Protein AF-A0A1N7PCS3-F1 (afdb_monomer)

Solvent-accessible surface area (backbone atoms only — not comparable to full-atom values): 16902 Å² total; per-residue (Å²): 142,88,87,89,89,76,75,79,78,68,71,76,76,75,81,71,86,81,69,74,81,63,70,80,73,82,76,86,68,83,74,65,96,79,68,63,68,75,54,63,41,56,50,36,38,38,31,40,60,52,86,75,51,81,88,64,29,46,70,37,53,32,42,34,41,38,42,28,39,43,46,81,63,45,70,82,63,32,38,34,40,33,67,39,33,42,30,48,67,81,33,42,34,38,33,32,43,29,18,47,37,68,64,52,46,56,68,53,96,88,77,55,74,66,41,51,72,76,30,31,14,40,40,38,36,34,41,85,51,51,61,68,88,46,50,43,55,30,97,82,32,40,74,30,52,65,51,92,88,44,77,87,71,57,51,25,34,30,27,38,29,78,36,91,67,65,55,43,33,36,38,37,36,35,40,57,41,78,41,65,83,93,52,61,27,30,33,38,33,36,33,38,29,76,51,63,68,94,85,78,65,74,96,77,72,64,44,68,51,23,31,41,58,44,72,40,96,55,99,50,55,19,37,48,38,61,30,28,31,34,35,29,42,48,68,80,66,68,86,82,64,47,72,71,60,44,35,75,66,44,69,63,31,32,42,36,40,47,37,40,24,46,69,85,47,74,45,55,69,74,46,51,77,46,60,52,90,69,49,75,89,27,61,53,77,45,78,38,89,88,76,49,28,38,37,34,40,37,51,84

Secondary structure (DSSP, 8-state):
----SSSSSSSSSSSSSS--------------TT-PPSSPEEEEEEE----S-TTT-EE-SEEEEEEEEES---TTS-EEEEEEEEEETTEEEEEEEESS-B------TTS-----B--SEEEEEEES---GGGEE--TT-EEE---TT-TTT-SEEEEEEE----SEEEEEEEEEEEPPTT--EEEEEEEEEE---TTSS-TT-PEEEEEEEEE-SSSS-EE-S--EEEEEE-S---S---HHHHHHHS--EEEEEPPEEETTEEE---SEEE--TTS---EEEEEETTTTEEEEEE--

Sequence (300 aa):
MRIVSALLVRLFLALWILAGVGAPALARDGAEAGTLRPLPWHLVDYRHALPGDSRTGLAFETLAVTVELQGQARKGDFFYLAALWGKIDGNGFYFGLQTDLHDGGQRPTGGKQSGRFQGPGLIFSRWGNSDPFNARPPADGWVVVPGPNTPYEGQTLSLRRPFDWQAGRYRFELHSSPAEPPLRGVWLSLRVRPVSAPDSWTPDSWTDGGSLYFPTVVPRPHLDLHPVTFAEIYGRASSTISLESLASTLPRRALTLFPLELDGKAYPPDGKVSTPTGVPGYVNSTPLAADRTVRLDLLP

Radius of gyration: 21.05 Å; Cα contacts (8 Å, |Δi|>4): 692; chains: 1; bounding box: 70×53×50 Å

Structure (mmCIF, N/CA/C/O backbone):
data_AF-A0A1N7PCS3-F1
#
_entry.id   AF-A0A1N7PCS3-F1
#
loop_
_atom_site.group_PDB
_atom_site.id
_atom_site.type_symbol
_atom_site.label_atom_id
_atom_site.label_alt_id
_atom_site.label_comp_id
_atom_site.label_asym_id
_atom_site.label_entity_id
_atom_site.label_seq_id
_atom_site.pdbx_PDB_ins_code
_atom_site.Cartn_x
_atom_site.Cartn_y
_atom_site.Cartn_z
_atom_site.occupancy
_atom_site.B_iso_or_equiv
_atom_site.auth_seq_id
_atom_site.auth_comp_id
_atom_site.auth_asym_id
_atom_site.auth_atom_id
_atom_site.pdbx_PDB_model_num
ATOM 1 N N . MET A 1 1 ? 53.059 20.317 -26.144 1.00 39.03 1 MET A N 1
ATOM 2 C CA . MET A 1 1 ? 52.459 20.973 -24.960 1.00 39.03 1 MET A CA 1
ATOM 3 C C . MET A 1 1 ? 50.975 20.643 -24.913 1.00 39.03 1 MET A C 1
ATOM 5 O O . MET A 1 1 ? 50.206 21.205 -25.677 1.00 39.03 1 MET A O 1
ATOM 9 N N . ARG A 1 2 ? 50.587 19.655 -24.102 1.00 38.84 2 ARG A N 1
ATOM 10 C CA . ARG A 1 2 ? 49.202 19.184 -23.941 1.00 38.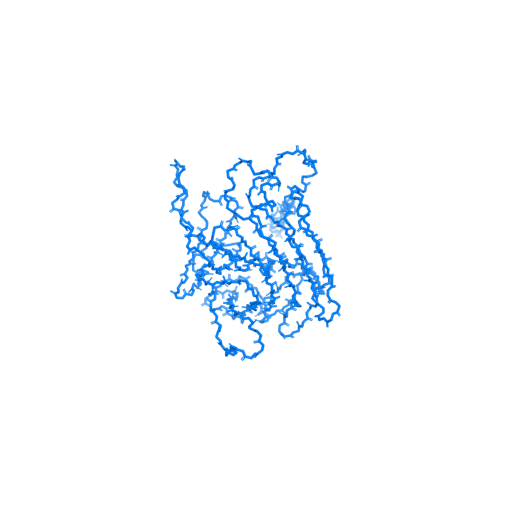84 2 ARG A CA 1
ATOM 11 C C . ARG A 1 2 ? 48.922 18.998 -22.454 1.00 38.84 2 ARG A C 1
ATOM 13 O O . ARG A 1 2 ? 49.124 17.902 -21.958 1.00 38.84 2 ARG A O 1
ATOM 20 N N . ILE A 1 3 ? 48.492 20.045 -21.756 1.00 39.22 3 ILE A N 1
ATOM 21 C CA . ILE A 1 3 ? 47.868 19.935 -20.428 1.00 39.22 3 ILE A CA 1
ATOM 22 C C . ILE A 1 3 ? 46.955 21.149 -20.241 1.00 39.22 3 ILE A C 1
ATOM 24 O O . ILE A 1 3 ? 47.418 22.137 -19.705 1.00 39.22 3 ILE A O 1
ATOM 28 N N . VAL A 1 4 ? 45.690 21.091 -20.674 1.00 34.38 4 VAL A N 1
ATOM 29 C CA . VAL A 1 4 ? 44.561 21.800 -20.024 1.00 34.38 4 VAL A CA 1
ATOM 30 C C . VAL A 1 4 ? 43.252 21.153 -20.509 1.00 34.38 4 VAL A C 1
ATOM 32 O O . VAL A 1 4 ? 42.647 21.651 -21.446 1.00 34.38 4 VAL A O 1
ATOM 35 N N . SER A 1 5 ? 42.815 20.014 -19.957 1.00 42.78 5 SER A N 1
ATOM 36 C CA . SER A 1 5 ? 41.443 19.481 -20.189 1.00 42.78 5 SER A CA 1
ATOM 37 C C . SER A 1 5 ? 41.022 18.398 -19.179 1.00 42.78 5 SER A C 1
ATOM 39 O O . SER A 1 5 ? 40.318 17.460 -19.529 1.00 42.78 5 SER A O 1
ATOM 41 N N . ALA A 1 6 ? 41.453 18.481 -17.915 1.00 34.34 6 ALA A N 1
ATOM 42 C CA . ALA A 1 6 ? 41.052 17.493 -16.897 1.00 34.34 6 ALA A CA 1
ATOM 43 C C . ALA A 1 6 ? 40.557 18.094 -15.569 1.00 34.34 6 ALA A C 1
ATOM 45 O O . ALA A 1 6 ? 40.136 17.349 -14.689 1.00 34.34 6 ALA A O 1
ATOM 46 N N . LEU A 1 7 ? 40.551 19.425 -15.417 1.00 34.00 7 LEU A N 1
ATOM 47 C CA . LEU A 1 7 ? 40.230 20.071 -14.136 1.00 34.00 7 LEU A CA 1
ATOM 48 C C . LEU A 1 7 ? 38.839 20.729 -14.068 1.00 34.00 7 LEU A C 1
ATOM 50 O O . LEU A 1 7 ? 38.413 21.116 -12.988 1.00 34.00 7 LEU A O 1
ATOM 54 N N . LEU A 1 8 ? 38.097 20.804 -15.178 1.00 31.52 8 LEU A N 1
ATOM 55 C CA . LEU A 1 8 ? 36.777 21.461 -15.232 1.00 31.52 8 LEU A CA 1
ATOM 56 C C . LEU A 1 8 ? 35.575 20.500 -15.208 1.00 31.52 8 LEU A C 1
ATOM 58 O O . LEU A 1 8 ? 34.448 20.944 -15.040 1.00 31.52 8 LEU A O 1
ATOM 62 N N . VAL A 1 9 ? 35.800 19.183 -15.273 1.00 33.41 9 VAL A N 1
ATOM 63 C CA . VAL A 1 9 ? 34.727 18.167 -15.173 1.00 33.41 9 VAL A CA 1
ATOM 64 C C . VAL A 1 9 ? 34.574 17.618 -13.742 1.00 33.41 9 VAL A C 1
ATOM 66 O O . VAL A 1 9 ? 33.597 16.952 -13.424 1.00 33.41 9 VAL A O 1
ATOM 69 N N . ARG A 1 10 ? 35.491 17.952 -12.822 1.00 32.03 10 ARG A N 1
ATOM 70 C CA . ARG A 1 10 ? 35.437 17.500 -11.416 1.00 32.03 10 ARG A CA 1
ATOM 71 C C . ARG A 1 10 ? 34.884 18.528 -10.423 1.00 32.03 10 ARG A C 1
ATOM 73 O O . ARG A 1 10 ? 34.752 18.199 -9.252 1.00 32.03 10 ARG A O 1
ATOM 80 N N . LEU A 1 11 ? 34.486 19.720 -10.878 1.00 30.34 11 LEU A N 1
ATOM 81 C CA . LEU A 1 11 ? 33.911 20.766 -10.016 1.00 30.34 11 LEU A CA 1
ATOM 82 C C . LEU A 1 11 ? 32.379 20.913 -10.123 1.00 30.34 11 LEU A C 1
ATOM 84 O O . LEU A 1 11 ? 31.814 21.803 -9.504 1.00 30.34 11 LEU A O 1
ATOM 88 N N . PHE A 1 12 ? 31.696 20.024 -10.854 1.00 30.20 12 PHE A N 1
ATOM 89 C CA . PHE A 1 12 ? 30.222 19.957 -10.888 1.00 30.20 12 PHE A CA 1
ATOM 90 C C . PHE A 1 12 ? 29.632 18.788 -10.079 1.00 30.20 12 PHE A C 1
ATOM 92 O O . PHE A 1 12 ? 28.420 18.706 -9.912 1.00 30.20 12 PHE A O 1
ATOM 99 N N . LEU A 1 13 ? 30.479 17.915 -9.518 1.00 29.64 13 LEU A N 1
ATOM 100 C CA . LEU A 1 13 ? 30.057 16.761 -8.711 1.00 29.64 13 LEU A CA 1
ATOM 101 C C . LEU A 1 13 ? 30.183 16.975 -7.190 1.00 29.64 13 LEU A C 1
ATOM 103 O O . LEU A 1 13 ? 29.903 16.062 -6.420 1.00 29.64 13 LEU A O 1
ATOM 107 N N . ALA A 1 14 ? 30.593 18.167 -6.745 1.00 28.11 14 ALA A N 1
ATOM 108 C CA . ALA A 1 14 ? 30.868 18.467 -5.334 1.00 28.11 14 ALA A CA 1
ATOM 109 C C . ALA A 1 14 ? 29.902 19.491 -4.705 1.00 28.11 14 ALA A C 1
ATOM 111 O O . ALA A 1 14 ? 30.147 19.958 -3.597 1.00 28.11 14 ALA A O 1
ATOM 112 N N . LEU A 1 15 ? 28.787 19.816 -5.374 1.00 27.27 15 LEU A N 1
ATOM 113 C CA . LEU A 1 15 ? 27.766 20.746 -4.863 1.00 27.27 15 LEU A CA 1
ATOM 114 C C . LEU A 1 15 ? 26.352 20.135 -4.776 1.00 27.27 15 LEU A C 1
ATOM 116 O O . LEU A 1 15 ? 25.363 20.855 -4.796 1.00 27.27 15 LEU A O 1
ATOM 120 N N . TRP A 1 16 ? 26.259 18.806 -4.665 1.00 27.88 16 TRP A N 1
ATOM 121 C CA . TRP A 1 16 ? 25.000 18.070 -4.449 1.00 27.88 16 TRP A CA 1
ATOM 122 C C . TRP A 1 16 ? 25.004 17.202 -3.178 1.00 27.88 16 TRP A C 1
ATOM 124 O O . TRP A 1 16 ? 24.069 16.448 -2.935 1.00 27.88 16 TRP A O 1
ATOM 134 N N . ILE A 1 17 ? 26.031 17.336 -2.330 1.00 30.19 17 ILE A N 1
ATOM 135 C CA . ILE A 1 17 ? 26.146 16.612 -1.047 1.00 30.19 17 ILE A CA 1
ATOM 136 C C . ILE A 1 17 ? 25.581 17.433 0.138 1.00 30.19 17 ILE A C 1
ATOM 138 O O . ILE A 1 17 ? 25.518 16.947 1.260 1.00 30.19 17 ILE A O 1
ATOM 142 N N . LEU A 1 18 ? 25.066 18.648 -0.093 1.00 27.78 18 LEU A N 1
ATOM 143 C CA . LEU A 1 18 ? 24.486 19.505 0.957 1.00 27.78 18 LEU A CA 1
ATOM 144 C C . LEU A 1 18 ? 23.025 19.927 0.728 1.00 27.78 18 LEU A C 1
ATOM 146 O O . LEU A 1 18 ? 22.559 20.894 1.319 1.00 27.78 18 LEU A O 1
ATOM 150 N N . ALA A 1 19 ? 22.269 19.162 -0.056 1.00 28.52 19 ALA A N 1
ATOM 151 C CA . ALA A 1 19 ? 20.811 19.165 0.023 1.00 28.52 19 ALA A CA 1
ATOM 152 C C . ALA A 1 19 ? 20.380 17.829 0.628 1.00 28.52 19 ALA A C 1
ATOM 154 O O . ALA A 1 19 ? 19.874 16.940 -0.055 1.00 28.52 19 ALA A O 1
ATOM 155 N N . GLY A 1 20 ? 20.653 17.669 1.925 1.00 27.20 20 GLY A N 1
ATOM 156 C CA . GLY A 1 20 ? 19.983 16.653 2.715 1.00 27.20 20 GLY A CA 1
ATOM 157 C C . GLY A 1 20 ? 18.488 16.856 2.526 1.00 27.20 20 GLY A C 1
ATOM 158 O O . GLY A 1 20 ? 17.930 17.841 3.007 1.00 27.20 20 GLY A O 1
ATOM 159 N N . VAL A 1 21 ? 17.850 15.942 1.795 1.00 33.34 21 VAL A N 1
ATOM 160 C CA . VAL A 1 21 ? 16.406 15.743 1.866 1.00 33.34 21 VAL A CA 1
ATOM 161 C C . VAL A 1 21 ? 16.163 15.251 3.282 1.00 33.34 21 VAL A C 1
ATOM 163 O O . VAL A 1 21 ? 16.149 14.054 3.565 1.00 33.34 21 VAL A O 1
ATOM 166 N N . GLY A 1 22 ? 16.096 16.206 4.206 1.00 24.19 22 GLY A N 1
ATOM 167 C CA . GLY A 1 22 ? 15.567 15.967 5.521 1.00 24.19 22 GLY A CA 1
ATOM 168 C C . GLY A 1 22 ? 14.181 15.392 5.305 1.00 24.19 22 GLY A C 1
ATOM 169 O O . GLY A 1 22 ? 13.333 16.014 4.664 1.00 24.19 22 GLY A O 1
ATOM 170 N N . ALA A 1 23 ? 13.940 14.213 5.876 1.00 30.69 23 ALA A N 1
ATOM 171 C CA . ALA A 1 23 ? 12.631 13.983 6.456 1.00 30.69 23 ALA A CA 1
ATOM 172 C C . ALA A 1 23 ? 12.250 15.283 7.190 1.00 30.69 23 ALA A C 1
ATOM 174 O O . ALA A 1 23 ? 13.131 15.843 7.860 1.00 30.69 23 ALA A O 1
ATOM 175 N N . PRO A 1 24 ? 11.029 15.816 7.009 1.00 29.00 24 PRO A N 1
ATOM 176 C CA . PRO A 1 24 ? 10.639 17.049 7.672 1.00 29.00 24 PRO A CA 1
ATOM 177 C C . PRO A 1 24 ? 11.044 16.939 9.137 1.00 29.00 24 PRO A C 1
ATOM 179 O O . PRO A 1 24 ? 10.753 15.936 9.795 1.00 29.00 24 PRO A O 1
ATOM 182 N N . ALA A 1 25 ? 11.836 17.917 9.579 1.00 26.70 25 ALA A N 1
ATOM 183 C CA . ALA A 1 25 ? 12.347 17.976 10.930 1.00 26.70 25 ALA A CA 1
ATOM 184 C C . ALA A 1 25 ? 11.189 17.693 11.888 1.00 26.70 25 ALA A C 1
ATOM 186 O O . ALA A 1 25 ? 10.137 18.329 11.810 1.00 26.70 25 ALA A O 1
ATOM 187 N N . LEU A 1 26 ? 11.394 16.700 12.754 1.00 33.56 26 LEU A N 1
ATOM 188 C CA . LEU A 1 26 ? 10.571 16.446 13.924 1.00 33.56 26 LEU A CA 1
ATOM 189 C C . LEU A 1 26 ? 10.436 17.766 14.684 1.00 33.56 26 LEU A C 1
ATOM 191 O O . LEU A 1 26 ? 11.346 18.162 15.413 1.00 33.56 26 LEU A O 1
ATOM 195 N N . ALA A 1 27 ? 9.318 18.459 14.481 1.00 26.11 27 ALA A N 1
ATOM 196 C CA . ALA A 1 27 ? 8.935 19.591 15.297 1.00 26.11 27 ALA A CA 1
ATOM 197 C C . ALA A 1 27 ? 8.690 19.058 16.713 1.00 26.11 27 ALA A C 1
ATOM 199 O O . ALA A 1 27 ? 7.619 18.533 17.026 1.00 26.11 27 ALA A O 1
ATOM 200 N N . ARG A 1 28 ? 9.734 19.147 17.542 1.00 38.03 28 ARG A N 1
ATOM 201 C CA . ARG A 1 28 ? 9.595 19.312 18.982 1.00 38.03 28 ARG A CA 1
ATOM 202 C C . ARG A 1 28 ? 8.888 20.643 19.179 1.00 38.03 28 ARG A C 1
ATOM 204 O O . ARG A 1 28 ? 9.520 21.668 18.994 1.00 38.03 28 ARG A O 1
ATOM 211 N N . ASP A 1 29 ? 7.603 20.579 19.484 1.00 32.16 29 ASP A N 1
ATOM 212 C CA . ASP A 1 29 ? 6.917 21.520 20.361 1.00 32.16 29 ASP A CA 1
ATOM 213 C C . ASP A 1 29 ? 5.642 20.838 20.860 1.00 32.16 29 ASP A C 1
ATOM 215 O O . ASP A 1 29 ? 4.930 20.167 20.103 1.00 32.16 29 ASP A O 1
ATOM 219 N N . GLY A 1 30 ? 5.438 20.912 22.175 1.00 36.34 30 GLY A N 1
ATOM 220 C CA . GLY A 1 30 ? 4.335 20.273 22.878 1.00 36.34 30 GLY A CA 1
ATOM 221 C C . GLY A 1 30 ? 2.998 20.744 22.323 1.00 36.34 30 GLY A C 1
ATOM 222 O O . GLY A 1 30 ? 2.742 21.940 22.238 1.00 36.34 30 GLY A O 1
ATOM 223 N N . ALA A 1 31 ? 2.141 19.797 21.945 1.00 38.78 31 ALA A N 1
ATOM 224 C CA . ALA A 1 31 ? 0.753 20.116 21.664 1.00 38.78 31 ALA A CA 1
ATOM 225 C C . ALA A 1 31 ? 0.097 20.546 22.983 1.00 38.78 31 ALA A C 1
ATOM 227 O O . ALA A 1 31 ? -0.064 19.730 23.893 1.00 38.78 31 ALA A O 1
ATOM 228 N N . GLU A 1 32 ? -0.234 21.834 23.089 1.00 42.44 32 GLU A N 1
ATOM 229 C CA . GLU A 1 32 ? -1.146 22.338 24.110 1.00 42.44 32 GLU A CA 1
ATOM 230 C C . GLU A 1 32 ? -2.450 21.533 24.078 1.00 42.44 32 GLU A C 1
ATOM 232 O O . GLU A 1 32 ? -2.954 21.148 23.017 1.00 42.44 32 GLU A O 1
ATOM 237 N N . ALA A 1 33 ? -3.002 21.273 25.260 1.00 43.19 33 ALA A N 1
ATOM 238 C CA . ALA A 1 33 ? -4.293 20.629 25.408 1.00 43.19 33 ALA A CA 1
ATOM 239 C C . ALA A 1 33 ? -5.375 21.466 24.701 1.00 43.19 33 ALA A C 1
ATOM 241 O O . ALA A 1 33 ? -5.773 22.512 25.205 1.00 43.19 33 ALA A O 1
ATOM 242 N N . GLY A 1 34 ? -5.865 21.007 23.543 1.00 51.72 34 GLY A N 1
ATOM 243 C CA . GLY A 1 34 ? -7.126 21.514 22.994 1.00 51.72 34 GLY A CA 1
ATOM 244 C C . GLY A 1 34 ? -7.315 21.504 21.478 1.00 51.72 34 GLY A C 1
ATOM 245 O O . GLY A 1 34 ? -8.465 21.553 21.050 1.00 51.72 34 GLY A O 1
ATOM 246 N N . THR A 1 35 ? -6.271 21.413 20.643 1.00 58.56 35 THR A N 1
ATOM 247 C CA . THR A 1 35 ? -6.463 21.398 19.174 1.00 58.56 35 THR A CA 1
ATOM 248 C C . THR A 1 35 ? -5.573 20.376 18.467 1.00 58.56 35 THR A C 1
ATOM 250 O O . THR A 1 35 ? -4.349 20.403 18.571 1.00 58.56 35 THR A O 1
ATOM 253 N N . LEU A 1 36 ? -6.199 19.439 17.748 1.00 61.16 36 LEU A N 1
ATOM 254 C CA . LEU A 1 36 ? -5.490 18.467 16.915 1.00 61.16 36 LEU A CA 1
ATOM 255 C C . LEU A 1 36 ? -4.974 19.130 15.636 1.00 61.16 36 LEU A C 1
ATOM 257 O O . LEU A 1 36 ? -5.576 20.079 15.124 1.00 61.16 36 LEU A O 1
ATOM 261 N N . ARG A 1 37 ? -3.862 18.612 15.101 1.00 67.31 37 ARG A N 1
ATOM 262 C CA . ARG A 1 37 ? -3.322 19.054 13.805 1.00 67.31 37 ARG A CA 1
ATOM 263 C C . ARG A 1 37 ? -4.362 18.833 12.695 1.00 67.31 37 ARG A C 1
ATOM 265 O O . ARG A 1 37 ? -5.222 17.975 12.845 1.00 67.31 37 ARG A O 1
ATOM 272 N N . PRO A 1 38 ? -4.320 19.551 11.563 1.00 70.81 38 PRO A N 1
ATOM 273 C CA . PRO A 1 38 ? -5.151 19.201 10.411 1.00 70.81 38 PRO A CA 1
ATOM 274 C C . PRO A 1 38 ? -4.886 17.762 9.935 1.00 70.81 38 PRO A C 1
ATOM 276 O O . PRO A 1 38 ? -3.763 17.276 10.061 1.00 70.81 38 PRO A O 1
ATOM 279 N N . LEU A 1 39 ? -5.909 17.101 9.382 1.00 72.69 39 LEU A N 1
ATOM 280 C CA . LEU A 1 39 ? -5.771 15.798 8.722 1.00 72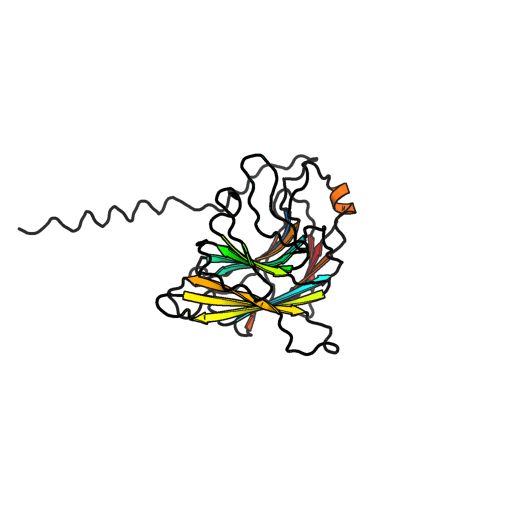.69 39 LEU A CA 1
ATOM 281 C C . LEU A 1 39 ? -4.769 15.867 7.548 1.00 72.69 39 LEU A C 1
ATOM 283 O O . LEU A 1 39 ? -4.638 16.929 6.926 1.00 72.69 39 LEU A O 1
ATOM 287 N N . PRO A 1 40 ? -4.109 14.747 7.204 1.00 76.75 40 PRO A N 1
ATOM 288 C CA . PRO A 1 40 ? -4.353 13.396 7.718 1.00 76.75 40 PRO A CA 1
ATOM 289 C C . PRO A 1 40 ? -3.681 13.077 9.063 1.00 76.75 40 PRO A C 1
ATOM 291 O O . PRO A 1 40 ? -2.679 13.685 9.437 1.00 76.75 40 PRO A O 1
ATOM 294 N N . TRP A 1 41 ? -4.233 12.094 9.780 1.00 79.19 41 TRP A N 1
ATOM 295 C CA . TRP A 1 41 ? -3.670 11.549 11.018 1.00 79.19 41 TRP A CA 1
ATOM 296 C C . TRP A 1 41 ? -3.341 10.078 10.851 1.00 79.19 41 TRP A C 1
ATOM 298 O O . TRP A 1 41 ? -4.237 9.241 10.774 1.00 79.19 41 TRP A O 1
ATOM 308 N N . HIS A 1 42 ? -2.057 9.756 10.888 1.00 81.25 42 HIS A N 1
ATOM 309 C CA . HIS A 1 42 ? -1.607 8.392 11.106 1.00 81.25 42 HIS A CA 1
ATOM 310 C C . HIS A 1 42 ? -1.970 7.985 12.543 1.00 81.25 42 HIS A C 1
ATOM 312 O O . HIS A 1 42 ? -1.495 8.576 13.513 1.00 81.25 42 HIS A O 1
ATOM 318 N N . LEU A 1 43 ? -2.842 6.991 12.672 1.00 79.19 43 LEU A N 1
ATOM 319 C CA . LEU A 1 43 ? -3.255 6.410 13.948 1.00 79.19 43 LEU A CA 1
ATOM 320 C C . LEU A 1 43 ? -2.181 5.464 14.487 1.00 79.19 43 LEU A C 1
ATOM 322 O O . LEU A 1 43 ? -1.938 5.414 15.688 1.00 79.19 43 LEU A O 1
ATOM 326 N N . VAL A 1 44 ? -1.529 4.723 13.589 1.00 82.38 44 VAL A N 1
ATOM 327 C CA . VAL A 1 44 ? -0.450 3.793 13.918 1.00 82.38 44 VAL A CA 1
ATOM 328 C C . VAL A 1 44 ? 0.517 3.674 12.757 1.00 82.38 44 VAL A C 1
ATOM 330 O O . VAL A 1 44 ? 0.071 3.507 11.628 1.00 82.38 44 VAL A O 1
ATOM 333 N N . ASP A 1 45 ? 1.812 3.662 13.060 1.00 87.25 45 ASP A N 1
ATOM 334 C CA . ASP A 1 45 ? 2.865 3.218 12.155 1.00 87.25 45 ASP A CA 1
ATOM 335 C C . ASP A 1 45 ? 3.521 1.965 12.744 1.00 87.25 45 ASP A C 1
ATOM 337 O O . ASP A 1 45 ? 4.133 2.008 13.815 1.00 87.25 45 ASP A O 1
ATOM 341 N N . TYR A 1 46 ? 3.415 0.845 12.038 1.00 88.06 46 TYR A N 1
ATOM 342 C CA . TYR A 1 46 ? 4.174 -0.366 12.312 1.00 88.06 46 TYR A CA 1
ATOM 343 C C . TYR A 1 46 ? 5.340 -0.456 11.336 1.00 88.06 46 TYR A C 1
ATOM 345 O O . TYR A 1 46 ? 5.158 -0.783 10.163 1.00 88.06 46 TYR A O 1
ATOM 353 N N . ARG A 1 47 ? 6.550 -0.154 11.805 1.00 89.50 47 ARG A N 1
ATOM 354 C CA . ARG A 1 47 ? 7.764 -0.272 10.994 1.00 89.50 47 ARG A CA 1
ATOM 355 C C . ARG A 1 47 ? 8.274 -1.699 11.060 1.00 89.50 47 ARG A C 1
ATOM 357 O O . ARG A 1 47 ? 8.730 -2.088 12.126 1.00 89.50 47 ARG A O 1
ATOM 364 N N . HIS A 1 48 ? 8.274 -2.419 9.944 1.00 89.31 48 HIS A N 1
ATOM 365 C CA . HIS A 1 48 ? 8.925 -3.726 9.803 1.00 89.31 48 HIS A CA 1
ATOM 366 C C . HIS A 1 48 ? 10.451 -3.577 9.913 1.00 89.31 48 HIS A C 1
ATOM 368 O O . HIS A 1 48 ? 10.996 -2.543 9.511 1.00 89.31 48 HIS A O 1
ATOM 374 N N . ALA A 1 49 ? 11.160 -4.581 10.435 1.00 86.38 49 ALA A N 1
ATOM 375 C CA . ALA A 1 49 ? 12.619 -4.622 10.384 1.00 86.38 49 ALA A CA 1
ATOM 376 C C . ALA A 1 49 ? 13.086 -5.826 9.558 1.00 86.38 49 ALA A C 1
ATOM 378 O O . ALA A 1 49 ? 13.022 -6.979 9.966 1.00 86.38 49 ALA A O 1
ATOM 379 N N . LEU A 1 50 ? 13.564 -5.548 8.346 1.00 89.62 50 LEU A N 1
ATOM 380 C CA . LEU A 1 50 ? 14.112 -6.578 7.474 1.00 89.62 50 LEU A CA 1
ATOM 381 C C . LEU A 1 50 ? 15.632 -6.673 7.654 1.00 89.62 50 LEU A C 1
ATOM 383 O O . LEU A 1 50 ? 16.302 -5.647 7.805 1.00 89.62 50 LEU A O 1
ATOM 387 N N . PRO A 1 51 ? 16.209 -7.886 7.624 1.00 86.69 51 PRO A N 1
ATOM 388 C CA . PRO A 1 51 ? 17.652 -8.055 7.680 1.00 86.69 51 PRO A CA 1
ATOM 389 C C . PRO A 1 51 ? 18.289 -7.607 6.360 1.00 86.69 51 PRO A C 1
ATOM 391 O O . PRO A 1 51 ? 17.715 -7.818 5.295 1.00 86.69 51 PRO A O 1
ATOM 394 N N . GLY A 1 52 ? 19.504 -7.064 6.409 1.00 83.38 52 GLY A N 1
ATOM 395 C CA . GLY A 1 52 ? 20.278 -6.753 5.205 1.00 83.38 52 GLY A CA 1
ATOM 396 C C . GLY A 1 52 ? 21.126 -5.492 5.329 1.00 83.38 52 GLY A C 1
ATOM 397 O O . GLY A 1 52 ? 21.283 -4.931 6.413 1.00 83.38 52 GLY A O 1
ATOM 398 N N . ASP A 1 53 ? 21.660 -5.048 4.191 1.00 80.31 53 ASP A N 1
ATOM 399 C CA . ASP A 1 53 ? 22.345 -3.762 4.045 1.00 80.31 53 ASP A CA 1
ATOM 400 C C . ASP A 1 53 ? 21.360 -2.720 3.497 1.00 80.31 53 ASP A C 1
ATOM 402 O O . ASP A 1 53 ? 20.766 -2.900 2.434 1.00 80.31 53 ASP A O 1
ATOM 406 N N . SER A 1 54 ? 21.192 -1.609 4.216 1.00 73.00 54 SER A N 1
ATOM 407 C CA . SER A 1 54 ? 20.264 -0.531 3.856 1.00 73.00 54 SER A CA 1
ATOM 408 C C . SER A 1 54 ? 20.584 0.142 2.520 1.00 73.00 54 SER A C 1
ATOM 410 O O . SER A 1 54 ? 19.726 0.832 1.970 1.00 73.00 54 SER A O 1
ATOM 412 N N . ARG A 1 55 ? 21.793 -0.059 1.978 1.00 69.62 55 ARG A N 1
ATOM 413 C CA . ARG A 1 55 ? 22.190 0.421 0.647 1.00 69.62 55 ARG A CA 1
ATOM 414 C C . ARG A 1 55 ? 21.701 -0.467 -0.489 1.00 69.62 55 ARG A C 1
ATOM 416 O O . ARG A 1 55 ? 21.581 0.024 -1.607 1.00 69.62 55 ARG A O 1
ATOM 423 N N . THR A 1 56 ? 21.481 -1.752 -0.221 1.00 78.38 56 THR A N 1
ATOM 424 C CA . THR A 1 56 ? 21.107 -2.738 -1.245 1.00 78.38 56 THR A CA 1
ATOM 425 C C . THR A 1 56 ? 19.684 -3.247 -1.075 1.00 78.38 56 THR A C 1
ATOM 427 O O . THR A 1 56 ? 19.087 -3.637 -2.066 1.00 78.38 56 THR A O 1
ATOM 430 N N . GLY A 1 57 ? 19.101 -3.180 0.125 1.00 87.88 57 GLY A N 1
ATOM 431 C CA . GLY A 1 57 ? 17.750 -3.678 0.380 1.00 87.88 57 GLY A CA 1
ATOM 432 C C . GLY A 1 57 ? 17.643 -5.195 0.194 1.00 87.88 57 GLY A C 1
ATOM 433 O O . GLY A 1 57 ? 18.641 -5.916 0.231 1.00 87.88 57 GLY A O 1
ATOM 434 N N . LEU A 1 58 ? 16.421 -5.691 0.003 1.00 93.19 58 LEU A N 1
ATOM 435 C CA . LEU A 1 58 ? 16.152 -7.100 -0.291 1.00 93.19 58 LEU A CA 1
ATOM 436 C C . LEU A 1 58 ? 15.513 -7.249 -1.668 1.00 93.19 58 LEU A C 1
ATOM 438 O O . LEU A 1 58 ? 14.431 -6.717 -1.912 1.00 93.19 58 LEU A O 1
ATOM 442 N N . ALA A 1 59 ? 16.184 -7.987 -2.552 1.00 94.12 59 ALA A N 1
ATOM 443 C CA . ALA A 1 59 ? 15.661 -8.316 -3.871 1.00 94.12 59 ALA A CA 1
ATOM 444 C C . ALA A 1 59 ? 14.416 -9.204 -3.758 1.00 94.12 59 ALA A C 1
ATOM 446 O O . ALA A 1 59 ? 14.391 -10.118 -2.930 1.00 94.12 59 ALA A O 1
ATOM 447 N N . PHE A 1 60 ? 13.424 -8.976 -4.617 1.00 95.75 60 PHE A N 1
ATOM 448 C CA . PHE A 1 60 ? 12.226 -9.811 -4.680 1.00 95.75 60 PHE A CA 1
ATOM 449 C C . PHE A 1 60 ? 11.698 -9.944 -6.114 1.00 95.75 60 PHE A C 1
ATOM 451 O O . PHE A 1 60 ? 11.959 -9.115 -6.981 1.00 95.75 60 PHE A O 1
ATOM 458 N N . GLU A 1 61 ? 10.997 -11.040 -6.388 1.00 96.31 61 GLU A N 1
ATOM 459 C CA . GLU A 1 61 ? 10.104 -11.196 -7.547 1.00 96.31 61 GLU A CA 1
ATOM 460 C C . GLU A 1 61 ? 8.656 -11.057 -7.092 1.00 96.31 61 GLU A C 1
ATOM 462 O O . GLU A 1 61 ? 7.840 -10.437 -7.774 1.00 96.31 61 GLU A O 1
ATOM 467 N N . THR A 1 62 ? 8.367 -11.571 -5.896 1.00 97.25 62 THR A N 1
ATOM 468 C CA . THR A 1 62 ? 7.069 -11.443 -5.244 1.00 97.25 62 THR A CA 1
ATOM 469 C C . THR A 1 62 ? 7.222 -10.843 -3.854 1.00 97.25 62 THR A C 1
ATOM 471 O O . THR A 1 62 ? 8.095 -11.241 -3.085 1.00 97.25 62 THR A O 1
ATOM 474 N N . LEU A 1 63 ? 6.365 -9.878 -3.534 1.00 97.75 63 LEU A N 1
ATOM 475 C CA . LEU A 1 63 ? 6.250 -9.273 -2.208 1.00 97.75 63 LEU A CA 1
ATOM 476 C C . LEU A 1 63 ? 4.806 -9.446 -1.745 1.00 97.75 63 LEU A C 1
ATOM 478 O O . LEU A 1 63 ? 3.903 -8.943 -2.409 1.00 97.75 63 LEU A O 1
ATOM 482 N N . ALA A 1 64 ? 4.581 -10.124 -0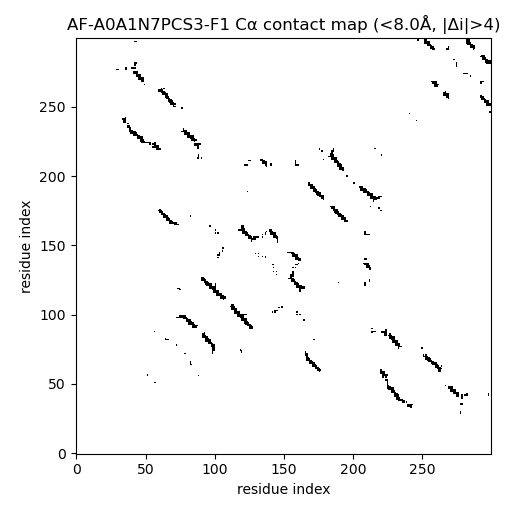.621 1.00 96.94 64 ALA A N 1
ATOM 483 C CA . ALA A 1 64 ? 3.250 -10.336 -0.068 1.00 96.94 64 ALA A CA 1
ATOM 484 C C . ALA A 1 64 ? 3.104 -9.776 1.346 1.00 96.94 64 ALA A C 1
ATOM 486 O O . ALA A 1 64 ? 4.009 -9.872 2.176 1.00 96.94 64 ALA A O 1
ATOM 487 N N . VAL A 1 65 ? 1.923 -9.231 1.627 1.00 95.50 65 VAL A N 1
ATOM 488 C CA . VAL A 1 65 ? 1.529 -8.755 2.956 1.00 95.50 65 VAL A CA 1
ATOM 489 C C . VAL A 1 65 ? 0.148 -9.288 3.266 1.00 95.50 65 VAL A C 1
ATOM 491 O O . VAL A 1 65 ? -0.762 -9.170 2.445 1.00 95.50 65 VAL A O 1
ATOM 494 N N . THR A 1 66 ? -0.027 -9.832 4.467 1.00 94.56 66 THR A N 1
ATOM 495 C CA . THR A 1 66 ? -1.353 -10.162 4.988 1.00 94.56 66 THR A CA 1
ATOM 496 C C . THR A 1 66 ? -1.666 -9.265 6.180 1.00 94.56 66 THR A C 1
ATOM 498 O O . THR A 1 66 ? -0.835 -9.080 7.068 1.00 94.56 66 THR A O 1
ATOM 501 N N . VAL A 1 67 ? -2.868 -8.698 6.192 1.00 93.00 67 VAL A N 1
ATOM 502 C CA . VAL A 1 67 ? -3.388 -7.873 7.289 1.00 93.00 67 VAL A CA 1
ATOM 503 C C . VAL A 1 67 ? -4.815 -8.294 7.600 1.00 93.00 67 VAL A C 1
ATOM 505 O O . VAL A 1 67 ? -5.552 -8.706 6.706 1.00 93.00 67 VAL A O 1
ATOM 508 N N . GLU A 1 68 ? -5.223 -8.184 8.856 1.00 91.56 68 GLU A N 1
ATOM 509 C CA . GLU A 1 68 ? -6.609 -8.393 9.270 1.00 91.56 68 GLU A CA 1
ATOM 510 C C . GLU A 1 68 ? -7.130 -7.169 10.004 1.00 91.56 68 GLU A C 1
ATOM 512 O O . GLU A 1 68 ? -6.549 -6.752 11.003 1.00 91.56 68 GLU A O 1
ATOM 517 N N . LEU A 1 69 ? -8.239 -6.616 9.515 1.00 89.94 69 LEU A N 1
ATOM 518 C CA . LEU A 1 69 ? -8.968 -5.552 10.187 1.00 89.94 69 LEU A CA 1
ATOM 519 C C . LEU A 1 69 ? -10.200 -6.127 10.883 1.00 89.94 69 LEU A C 1
ATOM 521 O O . LEU A 1 69 ? -11.098 -6.662 10.236 1.00 89.94 69 LEU A O 1
ATOM 525 N N . GLN A 1 70 ? -10.272 -5.951 12.195 1.00 88.31 70 GLN A N 1
ATOM 526 C CA . GLN A 1 70 ? -11.471 -6.171 12.993 1.00 88.31 70 GLN A CA 1
ATOM 527 C C . GLN A 1 70 ? -12.142 -4.828 13.281 1.00 88.31 70 GLN A C 1
ATOM 529 O O . GLN A 1 70 ? -11.462 -3.825 13.492 1.00 88.31 70 GLN A O 1
ATOM 534 N N . GLY A 1 71 ? -13.474 -4.817 13.325 1.00 82.81 71 GLY A N 1
ATOM 535 C CA . GLY A 1 71 ? -14.268 -3.588 13.415 1.00 82.81 71 GLY A CA 1
ATOM 536 C C . GLY A 1 71 ? -14.608 -3.026 12.033 1.00 82.81 71 GLY A C 1
ATOM 537 O O . GLY A 1 71 ? -13.856 -3.189 11.074 1.00 82.81 71 GLY A O 1
ATOM 538 N N . GLN A 1 72 ? -15.782 -2.406 11.907 1.00 75.44 72 GLN A N 1
ATOM 539 C CA . GLN A 1 72 ? -16.265 -1.952 10.604 1.00 75.44 72 GLN A CA 1
ATOM 540 C C . GLN A 1 72 ? -15.472 -0.742 10.090 1.00 75.44 72 GLN A C 1
ATOM 542 O O . GLN A 1 72 ? -15.156 0.189 10.834 1.00 75.44 72 GLN A O 1
ATOM 547 N N . ALA A 1 73 ? -15.181 -0.766 8.792 1.00 78.38 73 ALA A N 1
ATOM 548 C CA . ALA A 1 73 ? -14.730 0.375 8.015 1.00 78.38 73 ALA A CA 1
ATOM 549 C C . ALA A 1 73 ? -15.815 0.653 6.974 1.00 78.38 73 ALA A C 1
ATOM 551 O O . ALA A 1 73 ? -16.116 -0.201 6.140 1.00 78.38 73 ALA A O 1
ATOM 552 N N . ARG A 1 74 ? -16.478 1.799 7.097 1.00 80.69 74 ARG A N 1
ATOM 553 C CA . ARG A 1 74 ? -17.627 2.186 6.282 1.00 80.69 74 ARG A CA 1
ATOM 554 C C . ARG A 1 74 ? -17.247 3.353 5.387 1.00 80.69 74 ARG A C 1
ATOM 556 O O . ARG A 1 74 ? -16.413 4.182 5.739 1.00 80.69 74 ARG A O 1
ATOM 563 N N . LYS A 1 75 ? -17.918 3.445 4.243 1.00 82.75 75 LYS A N 1
ATOM 564 C CA . LYS A 1 75 ? -17.910 4.655 3.420 1.00 82.75 75 LYS A CA 1
ATOM 565 C C . LYS A 1 75 ? -18.232 5.877 4.294 1.00 82.75 75 LYS A C 1
ATOM 567 O O . LYS A 1 75 ? -19.221 5.855 5.025 1.00 82.75 75 LYS A O 1
ATOM 572 N N . GLY A 1 76 ? -17.427 6.927 4.186 1.00 79.00 76 GLY A N 1
ATOM 573 C CA . GLY A 1 76 ? -17.514 8.145 4.991 1.00 79.00 76 GLY A CA 1
ATOM 574 C C . GLY A 1 76 ? -16.638 8.149 6.245 1.00 79.00 76 GLY A C 1
ATOM 575 O O . GLY A 1 76 ? -16.473 9.212 6.837 1.00 79.00 76 GLY A O 1
ATOM 576 N N . ASP A 1 77 ? -16.034 7.019 6.629 1.00 78.31 77 ASP A N 1
ATOM 577 C CA . ASP A 1 77 ? -15.110 6.969 7.772 1.00 78.31 77 ASP A CA 1
ATOM 578 C C . ASP A 1 77 ? -13.758 7.638 7.459 1.00 78.31 77 ASP A C 1
ATOM 580 O O . ASP A 1 77 ? -12.966 7.863 8.374 1.00 78.31 77 ASP A O 1
ATOM 584 N N . PHE A 1 78 ? -13.474 7.910 6.176 1.00 84.75 78 PHE A N 1
ATOM 585 C CA . PHE A 1 78 ? -12.187 8.401 5.671 1.00 84.75 78 PHE A CA 1
ATOM 586 C C . PHE A 1 78 ? -10.992 7.650 6.265 1.00 84.75 78 PHE A C 1
ATOM 588 O O . PHE A 1 78 ? -10.003 8.245 6.690 1.00 84.75 78 PHE A O 1
ATOM 595 N N . PHE A 1 79 ? -11.098 6.326 6.315 1.00 86.94 79 PHE A N 1
ATOM 596 C CA . PHE A 1 79 ? -10.086 5.460 6.896 1.00 86.94 79 PHE A CA 1
ATOM 597 C C . PHE A 1 79 ? -9.242 4.817 5.802 1.00 86.94 79 PHE A C 1
ATOM 599 O O . PHE A 1 79 ? -9.770 4.242 4.844 1.00 86.94 79 PHE A O 1
ATOM 606 N N . TYR A 1 80 ? -7.927 4.913 5.953 1.00 91.44 80 TYR A N 1
ATOM 607 C CA . TYR A 1 80 ? -6.950 4.284 5.086 1.00 91.44 80 TYR A CA 1
ATOM 608 C C . TYR A 1 80 ? -6.147 3.246 5.867 1.00 91.44 80 TYR A C 1
ATOM 610 O O . TYR A 1 80 ? -5.521 3.561 6.875 1.00 91.44 80 TYR A O 1
ATOM 618 N N . LEU A 1 81 ? -6.144 2.010 5.375 1.00 93.75 81 LEU A N 1
ATOM 619 C CA . LEU A 1 81 ? -5.211 0.968 5.780 1.00 93.75 81 LEU A CA 1
ATOM 620 C C . LEU A 1 81 ? -4.137 0.830 4.703 1.00 93.75 81 LEU A C 1
ATOM 622 O O . LEU A 1 81 ? -4.377 0.195 3.674 1.00 93.75 81 LEU A O 1
ATOM 626 N N . ALA A 1 82 ? -2.955 1.390 4.942 1.00 95.44 82 ALA A N 1
ATOM 627 C CA . ALA A 1 82 ? -1.787 1.156 4.107 1.00 95.44 82 ALA A CA 1
ATOM 628 C C . ALA A 1 82 ? -1.163 -0.182 4.500 1.00 95.44 82 ALA A C 1
ATOM 630 O O . ALA A 1 82 ? -0.490 -0.280 5.526 1.00 95.44 82 ALA A O 1
ATOM 631 N N . ALA A 1 83 ? -1.382 -1.214 3.684 1.00 96.56 83 ALA A N 1
ATOM 632 C CA . ALA A 1 83 ? -0.823 -2.540 3.926 1.00 96.56 83 ALA A CA 1
ATOM 633 C C . ALA A 1 83 ? 0.712 -2.498 3.916 1.00 96.56 83 ALA A C 1
ATOM 635 O O . ALA A 1 83 ? 1.348 -3.123 4.763 1.00 96.56 83 ALA A O 1
ATOM 636 N N . LEU A 1 84 ? 1.301 -1.712 3.011 1.00 96.88 84 LEU A N 1
ATOM 637 C CA . LEU A 1 84 ? 2.732 -1.438 3.003 1.00 96.88 84 LEU A CA 1
ATOM 638 C C . LEU A 1 84 ? 3.025 -0.067 2.399 1.00 96.88 84 LEU A C 1
ATOM 640 O O . LEU A 1 84 ? 2.451 0.304 1.376 1.00 96.88 84 LEU A O 1
ATOM 644 N N . TRP A 1 85 ? 3.965 0.643 3.006 1.00 95.88 85 TRP A N 1
ATOM 645 C CA . TRP A 1 85 ? 4.592 1.869 2.533 1.00 95.88 85 TRP A CA 1
ATOM 646 C C . TRP A 1 85 ? 6.102 1.739 2.699 1.00 95.88 85 TRP A C 1
ATOM 648 O O . TRP A 1 85 ? 6.579 1.337 3.753 1.00 95.88 85 TRP A O 1
ATOM 658 N N . GLY A 1 86 ? 6.875 2.077 1.679 1.00 94.69 86 GLY A N 1
ATOM 659 C CA . GLY A 1 86 ? 8.328 1.971 1.749 1.00 94.69 86 GLY A CA 1
ATOM 660 C C . GLY A 1 86 ? 8.983 2.524 0.503 1.00 94.69 86 GLY A C 1
ATOM 661 O O . GLY A 1 86 ? 8.434 3.412 -0.164 1.00 94.69 86 GLY A O 1
ATOM 662 N N . LYS A 1 87 ? 10.156 1.988 0.176 1.00 94.81 87 LYS A N 1
ATOM 663 C CA . LYS A 1 87 ? 10.868 2.314 -1.059 1.00 94.81 87 LYS A CA 1
ATOM 664 C C . LYS A 1 87 ? 11.253 1.061 -1.825 1.00 94.81 87 LYS A C 1
ATOM 666 O O . LYS A 1 87 ? 11.706 0.086 -1.239 1.00 94.81 87 LYS A O 1
ATOM 671 N N . ILE A 1 88 ? 11.130 1.141 -3.145 1.00 94.62 88 ILE A N 1
ATOM 672 C CA . ILE A 1 88 ? 11.634 0.136 -4.077 1.00 94.62 88 ILE A CA 1
ATOM 673 C C . ILE A 1 88 ? 12.668 0.799 -4.976 1.00 94.62 88 ILE A C 1
ATOM 675 O O . ILE A 1 88 ? 12.354 1.759 -5.687 1.00 94.62 88 ILE A O 1
ATOM 679 N N . ASP A 1 89 ? 13.915 0.338 -4.878 1.00 92.00 89 ASP A N 1
ATOM 680 C CA . ASP A 1 89 ? 15.079 0.941 -5.544 1.00 92.00 89 ASP A CA 1
ATOM 681 C C . ASP A 1 89 ? 15.138 2.475 -5.355 1.00 92.00 89 ASP A C 1
ATOM 683 O O . ASP A 1 89 ? 15.409 3.248 -6.272 1.00 92.00 89 ASP A O 1
ATOM 687 N N . GLY A 1 90 ? 14.811 2.938 -4.142 1.00 90.38 90 GLY A N 1
ATOM 688 C CA . GLY A 1 90 ? 14.786 4.358 -3.771 1.00 90.38 90 GLY A CA 1
ATOM 689 C C . GLY A 1 90 ? 13.497 5.115 -4.118 1.00 90.38 90 GLY A C 1
ATOM 690 O O . GLY A 1 90 ? 13.289 6.211 -3.590 1.00 90.38 90 GLY A O 1
ATOM 691 N N . ASN A 1 91 ? 12.601 4.537 -4.919 1.00 91.88 91 ASN A N 1
ATOM 692 C CA . ASN A 1 91 ? 11.312 5.139 -5.260 1.00 91.88 91 ASN A CA 1
ATOM 693 C C . ASN A 1 91 ? 10.285 4.837 -4.170 1.00 91.88 91 ASN A C 1
ATOM 695 O O . ASN A 1 91 ? 10.009 3.674 -3.881 1.00 91.88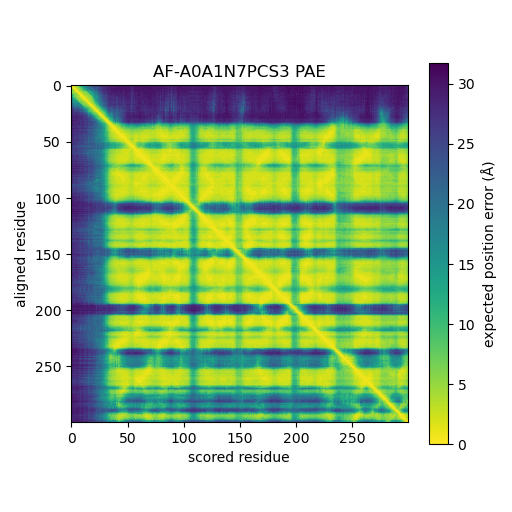 91 ASN A O 1
ATOM 699 N N . GLY A 1 92 ? 9.699 5.877 -3.575 1.00 93.94 92 GLY A N 1
ATOM 700 C CA . GLY A 1 92 ? 8.616 5.709 -2.609 1.00 93.94 92 GLY A CA 1
ATOM 701 C C . GLY A 1 92 ? 7.412 5.010 -3.237 1.00 93.94 92 GLY A C 1
ATOM 702 O O . GLY A 1 92 ? 7.081 5.283 -4.393 1.00 93.94 92 GLY A O 1
ATOM 703 N N . PHE A 1 93 ? 6.745 4.147 -2.478 1.00 96.56 93 PHE A N 1
ATOM 704 C CA . PHE A 1 93 ? 5.499 3.504 -2.887 1.00 96.56 93 PHE A CA 1
ATOM 705 C C . PHE A 1 93 ? 4.628 3.188 -1.678 1.00 96.56 93 PHE A C 1
ATOM 707 O O . PHE A 1 93 ? 5.152 2.971 -0.588 1.00 96.56 93 PHE A O 1
ATOM 714 N N . TYR A 1 94 ? 3.319 3.096 -1.877 1.00 96.88 94 TYR A N 1
ATOM 715 C CA . TYR A 1 94 ? 2.440 2.416 -0.931 1.00 96.88 94 TYR A CA 1
ATOM 716 C C . TYR A 1 94 ? 1.336 1.665 -1.667 1.00 96.88 94 TYR A C 1
ATOM 718 O O . TYR A 1 94 ? 1.004 2.003 -2.805 1.00 96.88 94 TYR A O 1
ATOM 726 N N . PHE A 1 95 ? 0.689 0.729 -0.983 1.00 98.25 95 PHE A N 1
ATOM 727 C CA . PHE A 1 95 ? -0.613 0.207 -1.389 1.00 98.25 95 PHE A CA 1
ATOM 728 C C . PHE A 1 95 ? -1.492 -0.125 -0.183 1.00 98.25 95 PHE A C 1
ATOM 730 O O . PHE A 1 95 ? -0.996 -0.370 0.920 1.00 98.25 95 PHE A O 1
ATOM 737 N N . GLY A 1 96 ? -2.806 -0.168 -0.396 1.00 97.81 96 GLY A N 1
ATOM 738 C CA . GLY A 1 96 ? -3.745 -0.494 0.670 1.00 97.81 96 GLY A CA 1
ATOM 739 C C . GLY A 1 96 ? -5.211 -0.263 0.321 1.00 97.81 96 GLY A C 1
ATOM 740 O O . GLY A 1 96 ? -5.584 -0.218 -0.850 1.00 97.81 96 GLY A O 1
ATOM 741 N N . LEU A 1 97 ? -6.042 -0.114 1.352 1.00 96.44 97 LEU A N 1
ATOM 742 C CA . LEU A 1 97 ? -7.499 -0.010 1.244 1.00 96.44 97 LEU A CA 1
ATOM 743 C C . LEU A 1 97 ? -8.011 1.282 1.870 1.00 96.44 97 LEU A C 1
ATOM 745 O O . LEU A 1 97 ? -7.744 1.554 3.038 1.00 96.44 97 LEU A O 1
ATOM 749 N N . GLN A 1 98 ? -8.780 2.052 1.107 1.00 93.88 98 GLN A N 1
ATOM 750 C CA . GLN A 1 98 ? -9.450 3.269 1.561 1.00 93.88 98 GLN A CA 1
ATOM 751 C C . GLN A 1 98 ? -10.962 3.063 1.601 1.00 93.88 98 GLN A C 1
ATOM 753 O O . GLN A 1 98 ? -11.517 2.377 0.743 1.00 93.88 98 GLN A O 1
ATOM 758 N N . THR A 1 99 ? -11.649 3.670 2.568 1.00 90.62 99 THR A N 1
ATOM 759 C CA . THR A 1 99 ? -13.124 3.654 2.621 1.00 90.62 99 THR A CA 1
ATOM 760 C C . THR A 1 99 ? -13.771 4.561 1.574 1.00 90.62 99 THR A C 1
ATOM 762 O O . THR A 1 99 ? -14.935 4.374 1.230 1.00 90.62 99 THR A O 1
ATOM 765 N N . ASP A 1 100 ? -13.019 5.534 1.056 1.00 89.12 100 ASP A N 1
ATOM 766 C CA . ASP A 1 100 ? -13.482 6.572 0.135 1.00 89.12 100 ASP A CA 1
ATOM 767 C C . ASP A 1 100 ? -12.353 6.995 -0.819 1.00 89.12 100 ASP A C 1
ATOM 769 O O . ASP A 1 100 ? -11.607 7.941 -0.544 1.00 89.12 100 ASP A O 1
ATOM 773 N N . LEU A 1 101 ? -12.212 6.306 -1.952 1.00 89.44 101 LEU A N 1
ATOM 774 C CA . LEU A 1 101 ? -11.259 6.683 -2.994 1.00 89.44 101 LEU A CA 1
ATOM 775 C C . LEU A 1 101 ? -11.633 8.038 -3.592 1.00 89.44 101 LEU A C 1
ATOM 777 O O . LEU A 1 101 ? -12.776 8.259 -3.985 1.00 89.44 101 LEU A O 1
ATOM 781 N N . HIS A 1 102 ? -10.659 8.930 -3.715 1.00 85.44 102 HIS A N 1
ATOM 782 C CA . HIS A 1 102 ? -10.824 10.190 -4.431 1.00 85.44 102 HIS A CA 1
ATOM 783 C C . HIS A 1 102 ? -10.456 10.005 -5.912 1.00 85.44 102 HIS A C 1
ATOM 785 O O . HIS A 1 102 ? -9.443 9.380 -6.230 1.00 85.44 102 HIS A O 1
ATOM 791 N N . ASP A 1 103 ? -11.250 10.568 -6.823 1.00 82.50 103 ASP A N 1
ATOM 792 C CA . ASP A 1 103 ? -11.026 10.458 -8.276 1.00 82.50 103 ASP A CA 1
ATOM 793 C C . ASP A 1 103 ? -9.894 11.350 -8.824 1.00 82.50 103 ASP A C 1
ATOM 795 O O . ASP A 1 103 ? -9.536 11.264 -9.994 1.00 82.50 103 ASP A O 1
ATOM 799 N N . GLY A 1 104 ? -9.308 12.199 -7.979 1.00 73.25 104 GLY A N 1
ATOM 800 C CA . GLY A 1 104 ? -8.197 13.075 -8.355 1.00 73.25 104 GLY A CA 1
ATOM 801 C C . GLY A 1 104 ? -8.612 14.405 -8.986 1.00 73.25 104 GLY A C 1
ATOM 802 O O . GLY A 1 104 ? -7.738 15.138 -9.451 1.00 73.25 104 GLY A O 1
ATOM 803 N N . GLY A 1 105 ? -9.906 14.752 -8.990 1.00 65.81 105 GLY A N 1
ATOM 804 C CA . GLY A 1 105 ? -10.371 16.024 -9.549 1.00 65.81 105 GLY A CA 1
ATOM 805 C C . GLY A 1 105 ? -9.643 17.247 -8.968 1.00 65.81 105 GLY A C 1
ATOM 806 O O . GLY A 1 105 ? -9.354 17.330 -7.771 1.00 65.81 105 GLY A O 1
ATOM 807 N N . GLN A 1 106 ? -9.334 18.218 -9.831 1.00 53.78 106 GLN A N 1
ATOM 808 C CA . GLN A 1 106 ? -8.539 19.395 -9.478 1.00 53.78 106 GLN A CA 1
ATOM 809 C C . GLN A 1 106 ? -9.272 20.342 -8.516 1.00 53.78 106 GLN A C 1
ATOM 811 O O . GLN A 1 106 ? -10.505 20.380 -8.434 1.00 53.78 106 GLN A O 1
ATOM 816 N N . ARG A 1 107 ? -8.498 21.184 -7.824 1.00 44.91 107 ARG A N 1
ATOM 817 C CA . ARG A 1 107 ? -8.998 22.416 -7.207 1.00 44.91 107 ARG A CA 1
ATOM 818 C C . ARG A 1 107 ? -8.957 23.515 -8.281 1.00 44.91 107 ARG A C 1
ATOM 820 O O . ARG A 1 107 ? -7.855 23.915 -8.653 1.00 44.91 107 ARG A O 1
ATOM 827 N N . PRO A 1 108 ? -10.097 24.021 -8.783 1.00 41.81 108 PRO A N 1
ATOM 828 C CA . PRO A 1 108 ? -10.115 25.259 -9.539 1.00 41.81 108 PRO A CA 1
ATOM 829 C C . PRO A 1 108 ? -9.542 26.368 -8.655 1.00 41.81 108 PRO A C 1
ATOM 831 O O . PRO A 1 108 ? -9.812 26.426 -7.444 1.00 41.81 108 PRO A O 1
ATOM 834 N N . THR A 1 109 ? -8.767 27.258 -9.262 1.00 37.69 109 THR A N 1
ATOM 835 C CA . THR A 1 109 ? -8.457 28.581 -8.718 1.00 37.69 109 THR A CA 1
ATOM 836 C C . THR A 1 109 ? -9.785 29.268 -8.372 1.00 37.69 109 THR A C 1
ATOM 838 O O . THR A 1 109 ? -10.506 29.706 -9.257 1.00 37.69 109 THR A O 1
ATOM 841 N N . GLY A 1 110 ? -10.179 29.266 -7.093 1.00 44.84 110 GLY A N 1
ATOM 842 C CA . GLY A 1 110 ? -11.492 29.782 -6.663 1.00 44.84 110 GLY A CA 1
ATOM 843 C C . GLY A 1 110 ? -12.298 28.913 -5.688 1.00 44.84 110 GLY A C 1
ATOM 844 O O . GLY A 1 110 ? -13.347 29.346 -5.229 1.00 44.84 110 GLY A O 1
ATOM 845 N N . GLY A 1 111 ? -11.810 27.732 -5.285 1.00 43.81 111 GLY A N 1
ATOM 846 C CA . GLY A 1 111 ? -12.151 27.215 -3.948 1.00 43.81 111 GLY A CA 1
ATOM 847 C C . GLY A 1 111 ? -13.209 26.112 -3.803 1.00 43.81 111 GLY A C 1
ATOM 848 O O . GLY A 1 111 ? -13.615 25.857 -2.672 1.00 43.81 111 GLY A O 1
ATOM 849 N N . LYS A 1 112 ? -13.588 25.368 -4.851 1.00 46.81 112 LYS A N 1
ATOM 850 C CA . LYS A 1 112 ? -14.364 24.115 -4.685 1.00 46.81 112 LYS A CA 1
ATOM 851 C C . LYS A 1 112 ? -13.634 22.922 -5.291 1.00 46.81 112 LYS A C 1
ATOM 853 O O . LYS A 1 112 ? -13.304 22.965 -6.462 1.00 46.81 112 LYS A O 1
ATOM 858 N N . GLN A 1 113 ? -13.359 21.873 -4.509 1.00 53.84 113 GLN A N 1
ATOM 859 C CA . GLN A 1 113 ? -12.843 20.611 -5.062 1.00 53.84 113 GLN A CA 1
ATOM 860 C C . GLN A 1 113 ? -13.811 20.109 -6.140 1.00 53.84 113 GLN A C 1
ATOM 862 O O . GLN A 1 113 ? -15.015 20.062 -5.900 1.00 53.84 113 GLN A O 1
ATOM 867 N N . SER A 1 114 ? -13.290 19.787 -7.325 1.00 58.69 114 SER A N 1
ATOM 868 C CA . SER A 1 114 ? -14.089 19.161 -8.388 1.00 58.69 114 SER A CA 1
ATOM 869 C C . SER A 1 114 ? -14.116 17.634 -8.280 1.00 58.69 114 SER A C 1
ATOM 871 O O . SER A 1 114 ? -14.982 17.006 -8.883 1.00 58.69 114 SER A O 1
ATOM 873 N N . GLY A 1 115 ? -13.196 17.052 -7.504 1.00 66.69 115 GLY A N 1
ATOM 874 C CA . GLY A 1 115 ? -13.109 15.612 -7.317 1.00 66.69 115 GLY A CA 1
ATOM 875 C C . GLY A 1 115 ? -14.189 15.047 -6.403 1.00 66.69 115 GLY A C 1
ATOM 876 O O . GLY A 1 115 ? -14.681 15.724 -5.494 1.00 66.69 115 GLY A O 1
ATOM 877 N N . ARG A 1 116 ? -14.582 13.803 -6.678 1.00 78.69 116 ARG A N 1
ATOM 878 C CA . ARG A 1 116 ? -15.620 13.067 -5.952 1.00 78.69 116 ARG A CA 1
ATOM 879 C C . ARG A 1 116 ? -15.029 11.849 -5.260 1.00 78.69 116 ARG A C 1
ATOM 881 O O . ARG A 1 116 ? -14.108 11.203 -5.760 1.00 78.69 116 ARG A O 1
ATOM 888 N N . PHE A 1 117 ? -15.613 11.518 -4.112 1.00 86.19 117 PHE A N 1
ATOM 889 C CA . PHE A 1 117 ? -15.369 10.245 -3.452 1.00 86.19 117 PHE A CA 1
ATOM 890 C C . PHE A 1 117 ? -16.185 9.142 -4.126 1.00 86.19 117 PHE A C 1
ATOM 892 O O . PHE A 1 117 ? -17.407 9.248 -4.252 1.00 86.19 117 PHE A O 1
ATOM 899 N N . GLN A 1 118 ? -15.495 8.086 -4.541 1.00 87.88 118 GLN A N 1
ATOM 900 C CA . GLN A 1 118 ? -16.039 6.949 -5.283 1.00 87.88 118 GLN A CA 1
ATOM 901 C C . GLN A 1 118 ? -16.433 5.779 -4.359 1.00 87.88 118 GLN A C 1
ATOM 903 O O . GLN A 1 118 ? -17.025 4.807 -4.814 1.00 87.88 118 GLN A O 1
ATOM 908 N N . GLY A 1 119 ? -16.183 5.898 -3.048 1.00 90.44 119 GLY A N 1
ATOM 909 C CA . GLY A 1 119 ? -16.446 4.853 -2.054 1.00 90.44 119 GLY A CA 1
ATOM 910 C C . GLY A 1 119 ? -15.254 3.912 -1.838 1.00 90.44 119 GLY A C 1
ATOM 911 O O . GLY A 1 119 ? -14.131 4.279 -2.197 1.00 90.44 119 GLY A O 1
ATOM 912 N N . PRO A 1 120 ? -15.477 2.735 -1.225 1.00 92.75 120 PRO A N 1
ATOM 913 C CA . PRO A 1 120 ? -14.400 1.840 -0.828 1.00 92.75 120 PRO A CA 1
ATOM 914 C C . PRO A 1 120 ? -13.565 1.367 -2.013 1.00 92.75 120 PRO A C 1
ATOM 916 O O . PRO A 1 120 ? -14.087 1.056 -3.089 1.00 92.75 120 PRO A O 1
ATOM 919 N N . GLY A 1 121 ? -12.252 1.287 -1.818 1.00 95.25 121 GLY A N 1
ATOM 920 C CA . GLY A 1 121 ? -11.414 0.670 -2.823 1.00 95.25 121 GLY A CA 1
ATOM 921 C C . GLY A 1 121 ? -9.933 0.576 -2.518 1.00 95.25 121 GLY A C 1
ATOM 922 O O . GLY A 1 121 ? -9.449 0.947 -1.449 1.00 95.25 121 GLY A O 1
ATOM 923 N N . LEU A 1 122 ? -9.229 0.042 -3.507 1.00 96.50 122 LEU A N 1
ATOM 924 C CA . LEU A 1 122 ? -7.800 -0.207 -3.516 1.00 96.50 122 LEU A CA 1
ATOM 925 C C . LEU A 1 122 ? -7.046 1.009 -4.054 1.00 96.50 122 LEU A C 1
ATOM 927 O O . LEU A 1 122 ? -7.462 1.658 -5.020 1.00 96.50 122 LEU A O 1
ATOM 931 N N . ILE A 1 123 ? -5.903 1.275 -3.435 1.00 96.25 123 ILE A N 1
ATOM 932 C CA . ILE A 1 123 ? -4.950 2.293 -3.854 1.00 96.25 123 ILE A CA 1
ATOM 933 C C . ILE A 1 123 ? -3.569 1.659 -4.026 1.00 96.25 123 ILE A C 1
ATOM 935 O O . ILE A 1 123 ? -3.135 0.876 -3.181 1.00 96.25 123 ILE A O 1
ATOM 939 N N . PHE A 1 124 ? -2.871 2.021 -5.100 1.00 97.94 124 PHE A N 1
ATOM 940 C CA . PHE A 1 124 ? -1.462 1.695 -5.313 1.00 97.94 124 PHE A CA 1
ATOM 941 C C . PHE A 1 124 ? -0.759 2.920 -5.876 1.00 97.94 124 PHE A C 1
ATOM 943 O O . PHE A 1 124 ? -1.101 3.373 -6.962 1.00 97.94 124 PHE A O 1
ATOM 950 N N . SER A 1 125 ? 0.199 3.479 -5.148 1.00 95.44 125 SER A N 1
ATOM 951 C CA . SER A 1 125 ? 0.872 4.711 -5.558 1.00 95.44 125 SER A CA 1
ATOM 952 C C . SER A 1 125 ? 2.376 4.561 -5.526 1.00 95.44 125 SER A C 1
ATOM 954 O O . SER A 1 125 ? 2.925 3.825 -4.704 1.00 95.44 125 SER A O 1
ATOM 956 N N . ARG A 1 126 ? 3.044 5.345 -6.370 1.00 95.19 126 ARG A N 1
ATOM 957 C CA . ARG A 1 126 ? 4.486 5.565 -6.300 1.00 95.19 126 ARG A CA 1
ATOM 958 C C . ARG A 1 126 ? 4.854 7.031 -6.485 1.00 95.19 126 ARG A C 1
ATOM 960 O O . ARG A 1 126 ? 4.067 7.826 -7.001 1.00 95.19 126 ARG A O 1
ATOM 967 N N . TRP A 1 127 ? 6.089 7.351 -6.127 1.00 92.19 127 TRP A N 1
ATOM 968 C CA . TRP A 1 127 ? 6.703 8.663 -6.307 1.00 92.19 127 TRP A CA 1
ATOM 969 C C . TRP A 1 127 ? 7.786 8.657 -7.389 1.00 92.19 127 TRP A C 1
ATOM 971 O O . TRP A 1 127 ? 8.181 7.606 -7.894 1.00 92.19 127 TRP A O 1
ATOM 981 N N . GLY A 1 128 ? 8.256 9.855 -7.743 1.00 87.12 128 GLY A N 1
ATOM 982 C CA . GLY A 1 128 ? 9.461 10.094 -8.546 1.00 87.12 128 GLY A CA 1
ATOM 983 C C . GLY A 1 128 ? 9.216 10.364 -10.030 1.00 87.12 128 GLY A C 1
ATOM 984 O O . GLY A 1 128 ? 10.151 10.711 -10.741 1.00 87.12 128 GLY A O 1
ATOM 985 N N . ASN A 1 129 ? 7.977 10.209 -10.503 1.00 85.69 129 ASN A N 1
ATOM 986 C CA . ASN A 1 129 ? 7.578 10.461 -11.891 1.00 85.69 129 ASN A CA 1
ATOM 987 C C . ASN A 1 129 ? 6.037 10.443 -11.985 1.00 85.69 129 ASN A C 1
ATOM 989 O O . ASN A 1 129 ? 5.413 9.519 -11.471 1.00 85.69 129 ASN A O 1
ATOM 993 N N . SER A 1 130 ? 5.424 11.416 -12.651 1.00 88.75 130 SER A N 1
ATOM 994 C CA . SER A 1 130 ? 3.958 11.541 -12.759 1.00 88.75 130 SER A CA 1
ATOM 995 C C . SER A 1 130 ? 3.414 11.265 -14.166 1.00 88.75 130 SER A C 1
ATOM 997 O O . SER A 1 130 ? 2.268 11.593 -14.454 1.00 88.75 130 SER A O 1
ATOM 999 N N . ASP A 1 131 ? 4.230 10.685 -15.046 1.00 89.69 131 ASP A N 1
ATOM 1000 C CA . ASP A 1 131 ? 3.845 10.315 -16.405 1.00 89.69 131 ASP A CA 1
ATOM 1001 C C . ASP A 1 131 ? 2.805 9.176 -16.377 1.00 89.69 131 ASP A C 1
ATOM 1003 O O . ASP A 1 131 ? 3.124 8.080 -15.899 1.00 89.69 131 ASP A O 1
ATOM 1007 N N . PRO A 1 132 ? 1.581 9.396 -16.892 1.00 89.62 132 PRO A N 1
ATOM 1008 C CA . PRO A 1 132 ? 0.550 8.366 -16.965 1.00 89.62 132 PRO A CA 1
ATOM 1009 C C . PRO A 1 132 ? 0.960 7.115 -17.752 1.00 89.62 132 PRO A C 1
ATOM 1011 O O . PRO A 1 132 ? 0.412 6.049 -17.487 1.00 89.62 132 PRO A O 1
ATOM 1014 N N . PHE A 1 133 ? 1.931 7.196 -18.671 1.00 91.81 133 PHE A N 1
ATOM 1015 C CA . PHE A 1 133 ? 2.433 6.018 -19.394 1.00 91.81 133 PHE A CA 1
ATOM 1016 C C . PHE A 1 133 ? 3.179 5.026 -18.491 1.00 91.81 133 PHE A C 1
ATOM 1018 O O . PHE A 1 133 ? 3.364 3.870 -18.866 1.00 91.81 133 PHE A O 1
ATOM 1025 N N . ASN A 1 134 ? 3.555 5.442 -17.279 1.00 94.81 134 ASN A N 1
ATOM 1026 C CA . ASN A 1 134 ? 4.151 4.585 -16.254 1.00 94.81 134 ASN A CA 1
ATOM 1027 C C . ASN A 1 134 ? 3.103 3.892 -15.363 1.00 94.81 134 ASN A C 1
ATOM 1029 O O . ASN A 1 134 ? 3.437 3.419 -14.272 1.00 94.81 134 ASN A O 1
ATOM 1033 N N . ALA A 1 135 ? 1.845 3.852 -15.806 1.00 95.94 135 ALA A N 1
ATOM 1034 C CA . ALA A 1 135 ? 0.721 3.220 -15.132 1.00 95.94 135 ALA A CA 1
ATOM 1035 C C . ALA A 1 135 ? -0.091 2.353 -16.105 1.00 95.94 135 ALA A C 1
ATOM 1037 O O . ALA A 1 135 ? -0.364 2.739 -17.240 1.00 95.94 135 ALA A O 1
ATOM 1038 N N . ARG A 1 136 ? -0.519 1.185 -15.625 1.00 97.19 136 ARG A N 1
ATOM 1039 C CA . ARG A 1 136 ? -1.465 0.278 -16.284 1.00 97.19 136 ARG A CA 1
ATOM 1040 C C . ARG A 1 136 ? -2.638 0.064 -15.319 1.00 97.19 136 ARG A C 1
ATOM 1042 O O . ARG A 1 136 ? -2.531 -0.796 -14.445 1.00 97.19 136 ARG A O 1
ATOM 1049 N N . PRO A 1 137 ? -3.701 0.888 -15.376 1.00 96.25 137 PRO A N 1
ATOM 1050 C CA . PRO A 1 137 ? -4.848 0.710 -14.492 1.00 96.25 137 PRO A CA 1
ATOM 1051 C C . PRO A 1 137 ? -5.588 -0.599 -14.820 1.00 96.25 137 PRO A C 1
ATOM 1053 O O . PRO A 1 137 ? -5.585 -1.022 -15.979 1.00 96.25 137 PRO A O 1
ATOM 1056 N N . PRO A 1 138 ? -6.248 -1.228 -13.833 1.00 93.38 138 PRO A N 1
ATOM 1057 C CA . PRO A 1 138 ? -7.146 -2.348 -14.095 1.00 93.38 138 PRO A CA 1
ATOM 1058 C C . PRO A 1 138 ? -8.395 -1.864 -14.854 1.00 93.38 138 PRO A C 1
ATOM 1060 O O . PRO A 1 138 ? -8.671 -0.666 -14.905 1.00 93.38 138 PRO A O 1
ATOM 1063 N N . ALA A 1 139 ? -9.169 -2.785 -15.437 1.00 89.62 139 ALA A N 1
ATOM 1064 C CA . ALA A 1 139 ? -10.299 -2.456 -16.321 1.00 89.62 139 ALA A CA 1
ATOM 1065 C C . ALA A 1 139 ? -11.377 -1.549 -15.685 1.00 89.62 139 ALA A C 1
ATOM 1067 O O . ALA A 1 139 ? -12.012 -0.762 -16.382 1.00 89.62 139 ALA A O 1
ATOM 1068 N N . ASP A 1 140 ? -11.580 -1.662 -14.374 1.00 90.88 140 ASP A N 1
ATOM 1069 C CA . ASP A 1 140 ? -12.512 -0.882 -13.551 1.00 90.88 140 ASP A CA 1
ATOM 1070 C C . ASP A 1 140 ? -11.812 0.210 -12.719 1.00 90.88 140 ASP A C 1
ATOM 1072 O O . ASP A 1 140 ? -12.437 0.847 -11.870 1.00 90.88 140 ASP A O 1
ATOM 1076 N N . GLY A 1 141 ? -10.515 0.426 -12.941 1.00 94.75 141 GLY A N 1
ATOM 1077 C CA . GLY A 1 141 ? -9.712 1.413 -12.234 1.00 94.75 141 GLY A CA 1
ATOM 1078 C C . GLY A 1 141 ? -9.359 2.640 -13.067 1.00 94.75 141 GLY A C 1
ATOM 1079 O O . GLY A 1 141 ? -9.639 2.736 -14.260 1.00 94.75 141 GLY A O 1
ATOM 1080 N N . TRP A 1 142 ? -8.710 3.603 -12.420 1.00 94.50 142 TRP A N 1
ATOM 1081 C CA . TRP A 1 142 ? -8.219 4.818 -13.061 1.00 94.50 142 TRP A CA 1
ATOM 1082 C C . TRP A 1 142 ? -6.876 5.258 -12.485 1.00 94.50 142 TRP A C 1
ATOM 1084 O O . TRP A 1 142 ? -6.456 4.848 -11.400 1.00 94.50 142 TRP A O 1
ATOM 1094 N N . VAL A 1 143 ? -6.204 6.119 -13.243 1.00 93.56 143 VAL A N 1
ATOM 1095 C CA . VAL A 1 143 ? -4.958 6.764 -12.839 1.00 93.56 143 VAL A CA 1
ATOM 1096 C C . VAL A 1 143 ? -5.282 8.129 -12.242 1.00 93.56 143 VAL A C 1
ATOM 1098 O O . VAL A 1 143 ? -5.976 8.938 -12.856 1.00 93.56 143 VAL A O 1
ATOM 1101 N N . VAL A 1 144 ? -4.744 8.404 -11.060 1.00 89.38 144 VAL A N 1
ATOM 1102 C CA . VAL A 1 144 ? -4.715 9.724 -10.437 1.00 89.38 144 VAL A CA 1
ATOM 1103 C C . VAL A 1 144 ? -3.290 10.251 -10.499 1.00 89.38 144 VAL A C 1
ATOM 1105 O O . VAL A 1 144 ? -2.360 9.663 -9.945 1.00 89.38 144 VAL A O 1
ATOM 1108 N N . VAL A 1 145 ? -3.144 11.397 -11.157 1.00 86.25 145 VAL A N 1
ATOM 1109 C CA . VAL A 1 145 ? -1.936 12.217 -11.120 1.00 86.25 145 VAL A CA 1
ATOM 1110 C C . VAL A 1 145 ? -2.282 13.491 -10.362 1.00 86.25 145 VAL A C 1
ATOM 1112 O O . VAL A 1 145 ? -3.028 14.321 -10.892 1.00 86.25 145 VAL A O 1
ATOM 1115 N N . PRO A 1 146 ? -1.794 13.668 -9.125 1.00 70.25 146 PRO A N 1
ATOM 1116 C CA . PRO A 1 146 ? -1.980 14.917 -8.406 1.00 70.25 146 PRO A CA 1
ATOM 1117 C C . PRO A 1 146 ? -1.428 16.081 -9.234 1.00 70.25 146 PRO A C 1
ATOM 1119 O O . PRO A 1 146 ? -0.276 16.085 -9.661 1.00 70.25 146 PRO A O 1
ATOM 1122 N N . GLY A 1 147 ? -2.284 17.063 -9.518 1.00 56.81 147 GLY A N 1
ATOM 1123 C CA . GLY A 1 147 ? -1.908 18.238 -10.297 1.00 56.81 147 GLY A CA 1
ATOM 1124 C C . GLY A 1 147 ? -0.936 19.163 -9.547 1.00 56.81 147 GLY A C 1
ATOM 1125 O O . GLY A 1 147 ? -0.736 19.014 -8.338 1.00 56.81 147 GLY A O 1
ATOM 1126 N N . PRO A 1 148 ? -0.402 20.203 -10.217 1.00 48.72 148 PRO A N 1
ATOM 1127 C CA . PRO A 1 148 ? 0.509 21.189 -9.615 1.00 48.72 148 PRO A CA 1
ATOM 1128 C C . PRO A 1 148 ? -0.092 21.939 -8.408 1.00 48.72 148 PRO A C 1
ATOM 1130 O O . PRO A 1 148 ? 0.640 22.501 -7.601 1.00 48.72 148 PRO A O 1
ATOM 1133 N N . ASN A 1 149 ? -1.422 21.904 -8.251 1.00 42.72 149 ASN A N 1
ATOM 1134 C CA . ASN A 1 149 ? -2.170 22.516 -7.146 1.00 42.72 149 ASN A CA 1
ATOM 1135 C C . ASN A 1 149 ? -2.516 21.537 -6.004 1.00 42.72 149 ASN A C 1
ATOM 1137 O O . ASN A 1 149 ? -3.291 21.882 -5.108 1.00 42.72 149 ASN A O 1
ATOM 1141 N N . THR A 1 150 ? -1.940 20.333 -6.017 1.00 51.97 150 THR A N 1
ATOM 1142 C CA . THR A 1 150 ? -1.928 19.368 -4.901 1.00 51.97 150 THR A CA 1
ATOM 1143 C C . THR A 1 150 ? -0.503 19.295 -4.331 1.00 51.97 150 THR A C 1
ATOM 1145 O O . THR A 1 150 ? 0.154 18.261 -4.422 1.00 51.97 150 THR A O 1
ATOM 1148 N N . PRO A 1 151 ? 0.018 20.404 -3.762 1.00 45.38 151 PRO A N 1
ATOM 1149 C CA . PRO A 1 151 ? 1.428 20.537 -3.379 1.00 45.38 151 PRO A CA 1
ATOM 1150 C C . PRO A 1 151 ? 1.871 19.572 -2.267 1.00 45.38 151 PRO A C 1
ATOM 1152 O O . PRO A 1 151 ? 3.059 19.489 -1.980 1.00 45.38 151 PRO A O 1
ATOM 1155 N N . TYR A 1 152 ? 0.936 18.857 -1.635 1.00 52.81 152 TYR A N 1
ATOM 1156 C CA . TYR A 1 152 ? 1.197 18.003 -0.480 1.00 52.81 152 TYR A CA 1
ATOM 1157 C C . TYR A 1 152 ? 1.871 16.669 -0.828 1.00 52.81 152 TYR A C 1
ATOM 1159 O O . TYR A 1 152 ? 2.598 16.144 0.007 1.00 52.81 152 TYR A O 1
ATOM 1167 N N . GLU A 1 153 ? 1.672 16.126 -2.035 1.00 61.47 153 GLU A N 1
ATOM 1168 C CA . GLU A 1 153 ? 2.115 14.755 -2.350 1.00 61.47 153 GLU A CA 1
ATOM 1169 C C . GLU A 1 153 ? 3.330 14.688 -3.289 1.00 61.47 153 GLU A C 1
ATOM 1171 O O . GLU A 1 153 ? 3.935 13.631 -3.420 1.00 61.47 153 GLU A O 1
ATOM 1176 N N . GLY A 1 154 ? 3.761 15.792 -3.906 1.00 72.62 154 GLY A N 1
ATOM 1177 C CA . GLY A 1 154 ? 4.897 15.789 -4.841 1.00 72.62 154 GLY A CA 1
ATOM 1178 C C . GLY A 1 154 ? 4.618 15.027 -6.148 1.00 72.62 154 GLY A C 1
ATOM 1179 O O . GLY A 1 154 ? 3.466 14.844 -6.536 1.00 72.62 154 GLY A O 1
ATOM 1180 N N . GLN A 1 155 ? 5.674 14.598 -6.856 1.00 83.25 155 GLN A N 1
ATOM 1181 C CA . GLN A 1 155 ? 5.552 13.856 -8.123 1.00 83.25 155 GLN A CA 1
ATOM 1182 C C . GLN A 1 155 ? 5.082 12.420 -7.880 1.00 83.25 155 GLN A C 1
ATOM 1184 O O . GLN A 1 155 ? 5.895 11.510 -7.701 1.00 83.25 155 GLN A O 1
ATOM 1189 N N . THR A 1 156 ? 3.769 12.237 -7.871 1.00 88.44 156 THR A N 1
ATOM 1190 C CA . THR A 1 156 ? 3.089 10.966 -7.617 1.00 88.44 156 THR A CA 1
ATOM 1191 C C . THR A 1 156 ? 2.345 10.456 -8.838 1.00 88.44 156 THR A C 1
ATOM 1193 O O . THR A 1 156 ? 1.927 11.220 -9.712 1.00 88.44 156 THR A O 1
ATOM 1196 N N . LEU A 1 157 ? 2.185 9.137 -8.875 1.00 91.75 157 LEU A N 1
ATOM 1197 C CA . LEU A 1 157 ? 1.343 8.411 -9.812 1.00 91.75 157 LEU A CA 1
ATOM 1198 C C . LEU A 1 157 ? 0.597 7.341 -9.017 1.00 91.75 157 LEU A C 1
ATOM 1200 O O . LEU A 1 157 ? 1.231 6.537 -8.331 1.00 91.75 157 LEU A O 1
ATOM 1204 N N . SER A 1 158 ? -0.732 7.363 -9.066 1.00 93.69 158 SER A N 1
ATOM 1205 C CA . SER A 1 158 ? -1.591 6.529 -8.224 1.00 93.69 158 SER A CA 1
ATOM 1206 C C . SER A 1 158 ? -2.612 5.781 -9.069 1.00 93.69 158 SER A C 1
ATOM 1208 O O . SER A 1 158 ? -3.312 6.386 -9.873 1.00 93.69 158 SER A O 1
ATOM 1210 N N . LEU A 1 159 ? -2.713 4.472 -8.884 1.00 96.25 159 LEU A N 1
ATOM 1211 C CA . LEU A 1 159 ? -3.802 3.646 -9.379 1.00 96.25 159 LEU A CA 1
ATOM 1212 C C . LEU A 1 159 ? -4.889 3.552 -8.317 1.00 96.25 159 LEU A C 1
ATOM 1214 O O . LEU A 1 159 ? -4.615 3.400 -7.121 1.00 96.25 159 LEU A O 1
ATOM 1218 N N . ARG A 1 160 ? -6.131 3.631 -8.776 1.00 95.44 160 ARG A N 1
ATOM 1219 C CA . ARG A 1 160 ? -7.334 3.557 -7.958 1.00 95.44 160 ARG A CA 1
ATOM 1220 C C . ARG A 1 160 ? -8.256 2.518 -8.561 1.00 95.44 160 ARG A C 1
ATOM 1222 O O . ARG A 1 160 ? -8.487 2.548 -9.766 1.00 95.44 160 ARG A O 1
ATOM 1229 N N . ARG A 1 161 ? -8.790 1.625 -7.735 1.00 95.38 161 ARG A N 1
ATOM 1230 C CA . ARG A 1 161 ? -9.766 0.621 -8.166 1.00 95.38 161 ARG A CA 1
ATOM 1231 C C . ARG A 1 161 ? -10.883 0.506 -7.130 1.00 95.38 161 ARG A C 1
ATOM 1233 O O . ARG A 1 161 ? -10.568 0.224 -5.973 1.00 95.38 161 ARG A O 1
ATOM 1240 N N . PRO A 1 162 ? -12.164 0.673 -7.504 1.00 95.19 162 PRO A N 1
ATOM 1241 C CA . PRO A 1 162 ? -13.278 0.357 -6.623 1.00 95.19 162 PRO A CA 1
ATOM 1242 C C . PRO A 1 162 ? -13.176 -1.091 -6.159 1.00 95.19 162 PRO A C 1
ATOM 1244 O O . PRO A 1 162 ? -12.986 -2.008 -6.956 1.00 95.19 162 PRO A O 1
ATOM 1247 N N . PHE A 1 163 ? -13.275 -1.295 -4.857 1.00 93.62 163 PHE A N 1
ATOM 1248 C CA . PHE A 1 163 ? -13.185 -2.615 -4.259 1.00 93.62 163 PHE A CA 1
ATOM 1249 C C . PHE A 1 163 ? -13.977 -2.569 -2.960 1.00 93.62 163 PHE A C 1
ATOM 1251 O O . PHE A 1 163 ? -13.578 -1.885 -2.021 1.00 93.62 163 PHE A O 1
ATOM 1258 N N . ASP A 1 164 ? -15.127 -3.242 -2.940 1.00 91.06 164 ASP A N 1
ATOM 1259 C CA . ASP A 1 164 ? -16.077 -3.210 -1.824 1.00 91.06 164 ASP A CA 1
ATOM 1260 C C . ASP A 1 164 ? -15.587 -4.083 -0.661 1.00 91.06 164 ASP A C 1
ATOM 1262 O O . ASP A 1 164 ? -16.056 -5.196 -0.419 1.00 91.06 164 ASP A O 1
ATOM 1266 N N . TRP A 1 165 ? -14.541 -3.604 0.004 1.00 90.69 165 TRP A N 1
ATOM 1267 C CA . TRP A 1 165 ? -13.898 -4.295 1.106 1.00 90.69 165 TRP A CA 1
ATOM 1268 C C . TRP A 1 165 ? -14.635 -4.035 2.424 1.00 90.69 165 TRP A C 1
ATOM 1270 O O . TRP A 1 165 ? -15.183 -2.963 2.668 1.00 90.69 165 TRP A O 1
ATOM 1280 N N . GLN A 1 166 ? -14.616 -5.034 3.300 1.00 88.12 166 GLN A N 1
ATOM 1281 C CA . GLN A 1 166 ? -15.191 -4.980 4.645 1.00 88.12 166 GLN A CA 1
ATOM 1282 C C . GLN A 1 166 ? -14.147 -5.359 5.701 1.00 88.12 166 GLN A C 1
ATOM 1284 O O . GLN A 1 166 ? -13.014 -5.714 5.375 1.00 88.12 166 GLN A O 1
ATOM 1289 N N . ALA A 1 167 ? -14.527 -5.330 6.979 1.00 87.38 167 ALA A N 1
ATOM 1290 C CA . ALA A 1 167 ? -13.720 -5.941 8.032 1.00 87.38 167 ALA A CA 1
ATOM 1291 C C . ALA A 1 167 ? -13.397 -7.403 7.675 1.00 87.38 167 ALA A C 1
ATOM 1293 O O . ALA A 1 167 ? -14.269 -8.141 7.217 1.00 87.38 167 ALA A O 1
ATOM 1294 N N . GLY A 1 168 ? -12.150 -7.814 7.867 1.00 90.19 168 GLY A N 1
ATOM 1295 C CA . GLY A 1 168 ? -11.677 -9.133 7.474 1.00 90.19 168 GLY A CA 1
ATOM 1296 C C . GLY A 1 168 ? -10.174 -9.172 7.239 1.00 90.19 168 GLY A C 1
ATOM 1297 O O . GLY A 1 168 ? -9.462 -8.178 7.411 1.00 90.19 168 GLY A O 1
ATOM 1298 N N . ARG A 1 169 ? -9.695 -10.349 6.843 1.00 91.56 169 ARG A N 1
ATOM 1299 C CA . ARG A 1 169 ? -8.298 -10.595 6.493 1.00 91.56 169 ARG A CA 1
ATOM 1300 C C . ARG A 1 169 ? -8.106 -10.457 4.991 1.00 91.56 169 ARG A C 1
ATOM 1302 O O . ARG A 1 169 ? -8.914 -10.961 4.220 1.00 91.56 169 ARG A O 1
ATOM 1309 N N . TYR A 1 170 ? -7.027 -9.805 4.581 1.00 93.81 170 TYR A N 1
ATOM 1310 C CA . TYR A 1 170 ? -6.690 -9.562 3.183 1.00 93.81 170 TYR A CA 1
ATOM 1311 C C . TYR A 1 170 ? -5.229 -9.885 2.935 1.00 93.81 170 TYR A C 1
ATOM 1313 O O . TYR A 1 170 ? -4.367 -9.541 3.745 1.00 93.81 170 TYR A O 1
ATOM 1321 N N . ARG A 1 171 ? -4.961 -10.511 1.790 1.00 95.19 171 ARG A N 1
ATOM 1322 C CA . ARG A 1 171 ? -3.614 -10.730 1.273 1.00 95.19 171 ARG A CA 1
ATOM 1323 C C . ARG A 1 171 ? -3.399 -9.851 0.054 1.00 95.19 171 ARG A C 1
ATOM 1325 O O . ARG A 1 171 ? -4.172 -9.920 -0.899 1.00 95.19 171 ARG A O 1
ATOM 1332 N N . PHE A 1 172 ? -2.335 -9.069 0.097 1.00 97.75 172 PHE A N 1
ATOM 1333 C CA . PHE A 1 172 ? -1.834 -8.253 -0.997 1.00 97.75 172 PHE A CA 1
ATOM 1334 C C . PHE A 1 172 ? -0.574 -8.897 -1.551 1.00 97.75 172 PHE A C 1
ATOM 1336 O O . PHE A 1 172 ? 0.232 -9.416 -0.779 1.00 97.75 172 PHE A O 1
ATOM 1343 N N . GLU A 1 173 ? -0.385 -8.823 -2.862 1.00 97.81 173 GLU A N 1
ATOM 1344 C CA . GLU A 1 173 ? 0.842 -9.256 -3.521 1.00 97.81 173 GLU A CA 1
ATOM 1345 C C . GLU A 1 173 ? 1.261 -8.276 -4.612 1.00 97.81 173 GLU A C 1
ATOM 1347 O O . GLU A 1 173 ? 0.443 -7.889 -5.445 1.00 97.81 173 GLU A O 1
ATOM 1352 N N . LEU A 1 174 ? 2.545 -7.925 -4.628 1.00 98.31 174 LEU A N 1
ATOM 1353 C CA . LEU A 1 174 ? 3.214 -7.319 -5.769 1.00 98.31 174 LEU A CA 1
ATOM 1354 C C . LEU A 1 174 ? 3.967 -8.397 -6.542 1.00 98.31 174 LEU A C 1
ATOM 1356 O O . LEU A 1 174 ? 4.730 -9.164 -5.954 1.00 98.31 174 LEU A O 1
ATOM 1360 N N . HIS A 1 175 ? 3.786 -8.404 -7.859 1.0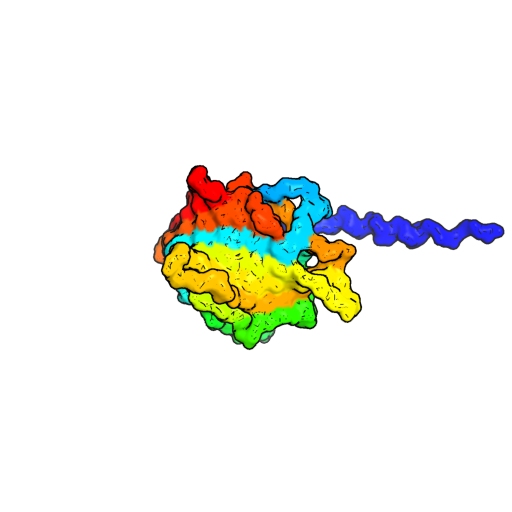0 97.56 175 HIS A N 1
ATOM 1361 C CA . HIS A 1 175 ? 4.529 -9.246 -8.796 1.00 97.56 175 HIS A CA 1
ATOM 1362 C C . HIS A 1 175 ? 5.407 -8.377 -9.678 1.00 97.56 175 HIS A C 1
ATOM 1364 O O . HIS A 1 175 ? 4.911 -7.449 -10.320 1.00 97.56 175 HIS A O 1
ATOM 1370 N N . SER A 1 176 ? 6.700 -8.683 -9.705 1.00 96.69 176 SER A N 1
ATOM 1371 C CA . SER A 1 176 ? 7.668 -8.020 -10.567 1.00 96.69 176 SER A CA 1
ATOM 1372 C C . SER A 1 176 ? 7.737 -8.701 -11.925 1.00 96.69 176 SER A C 1
ATOM 1374 O O . SER A 1 176 ? 7.952 -9.907 -12.023 1.00 96.69 176 SER A O 1
ATOM 1376 N N . SER A 1 177 ? 7.632 -7.909 -12.985 1.00 95.50 177 SER A N 1
ATOM 1377 C CA . SER A 1 177 ? 7.914 -8.338 -14.354 1.00 95.50 177 SER A CA 1
ATOM 1378 C C . SER A 1 177 ? 8.821 -7.319 -15.041 1.00 95.50 177 SER A C 1
ATOM 1380 O O . SER A 1 177 ? 8.612 -6.119 -14.845 1.00 95.50 177 SER A O 1
ATOM 1382 N N . PRO A 1 178 ? 9.804 -7.741 -15.853 1.00 93.81 178 PRO A N 1
ATOM 1383 C CA . PRO A 1 178 ? 10.649 -6.813 -16.597 1.00 93.81 178 PRO A CA 1
ATOM 1384 C C . PRO A 1 178 ? 9.824 -5.860 -17.464 1.00 93.81 178 PRO A C 1
ATOM 1386 O O . PRO A 1 178 ? 8.838 -6.267 -18.078 1.00 93.81 178 PRO A O 1
ATOM 1389 N N . ALA A 1 179 ? 10.236 -4.596 -17.530 1.00 91.94 179 ALA A N 1
ATOM 1390 C CA . ALA A 1 179 ? 9.691 -3.674 -18.513 1.00 91.94 179 ALA A CA 1
ATOM 1391 C C . ALA A 1 179 ? 10.249 -3.983 -19.905 1.00 91.94 179 ALA A C 1
ATOM 1393 O O . ALA A 1 179 ? 11.404 -4.388 -20.066 1.00 91.94 179 ALA A O 1
ATOM 1394 N N . GLU A 1 180 ? 9.422 -3.774 -20.919 1.00 88.88 180 GLU A N 1
ATOM 1395 C CA . GLU A 1 180 ? 9.807 -3.972 -22.305 1.00 88.88 180 GLU A CA 1
ATOM 1396 C C . GLU A 1 180 ? 10.710 -2.814 -22.790 1.00 88.88 180 GLU A C 1
ATOM 1398 O O . GLU A 1 180 ? 10.480 -1.653 -22.425 1.00 88.88 180 GLU A O 1
ATOM 1403 N N . PRO A 1 181 ? 11.732 -3.075 -23.634 1.00 84.94 181 PRO A N 1
ATOM 1404 C CA . PRO A 1 181 ? 12.530 -2.013 -24.244 1.00 84.94 181 PRO A CA 1
ATOM 1405 C C . PRO A 1 181 ? 11.652 -0.963 -24.957 1.00 84.94 181 PRO A C 1
ATOM 1407 O O . PRO A 1 181 ? 10.670 -1.335 -25.600 1.00 84.94 181 PRO A O 1
ATOM 1410 N N . PRO A 1 182 ? 12.000 0.340 -24.897 1.00 86.31 182 PRO A N 1
ATOM 1411 C CA . PRO A 1 182 ? 13.269 0.908 -24.427 1.00 86.31 182 PRO A CA 1
ATOM 1412 C C . PRO A 1 182 ? 13.335 1.196 -22.916 1.00 86.31 182 PRO A C 1
ATOM 1414 O O . PRO A 1 182 ? 14.337 1.751 -22.457 1.00 86.31 182 PRO A O 1
ATOM 1417 N N . LEU A 1 183 ? 12.298 0.857 -22.144 1.00 85.00 183 LEU A N 1
ATOM 1418 C CA . LEU A 1 183 ? 12.287 1.097 -20.702 1.00 85.00 183 LEU A CA 1
ATOM 1419 C C . LEU A 1 183 ? 13.316 0.202 -19.997 1.00 85.00 183 LEU A C 1
ATOM 1421 O O . LEU A 1 183 ? 13.525 -0.953 -20.361 1.00 85.00 183 LEU A O 1
ATOM 1425 N N . ARG A 1 184 ? 13.976 0.755 -18.975 1.00 88.75 184 ARG A N 1
ATOM 1426 C CA . ARG A 1 184 ? 14.907 0.032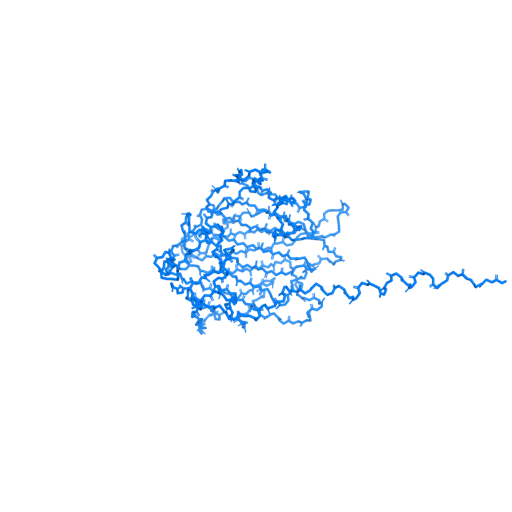 -18.099 1.00 88.75 184 ARG A CA 1
ATOM 1427 C C . ARG A 1 184 ? 14.350 0.044 -16.685 1.00 88.75 184 ARG A C 1
ATOM 1429 O O . ARG A 1 184 ? 14.529 1.014 -15.947 1.00 88.75 184 ARG A O 1
ATOM 1436 N N . GLY A 1 185 ? 13.635 -1.018 -16.348 1.00 93.19 185 GLY A N 1
ATOM 1437 C CA . GLY A 1 185 ? 13.003 -1.155 -15.052 1.00 93.19 185 GLY A CA 1
ATOM 1438 C C . GLY A 1 185 ? 12.088 -2.365 -14.983 1.00 93.19 185 GLY A C 1
ATOM 1439 O O . GLY A 1 185 ? 12.204 -3.295 -15.784 1.00 93.19 185 GLY A O 1
ATOM 1440 N N . VAL A 1 186 ? 11.158 -2.323 -14.038 1.00 95.81 186 VAL A N 1
ATOM 1441 C CA . VAL A 1 186 ? 10.164 -3.375 -13.828 1.00 95.81 186 VAL A CA 1
ATOM 1442 C C . VAL A 1 186 ? 8.768 -2.783 -13.724 1.00 95.81 186 VAL A C 1
ATOM 1444 O O . VAL A 1 186 ? 8.574 -1.668 -13.242 1.00 95.81 186 VAL A O 1
ATOM 1447 N N . TRP A 1 187 ? 7.782 -3.550 -14.159 1.00 97.06 187 TRP A N 1
ATOM 1448 C CA . TRP A 1 187 ? 6.397 -3.365 -13.765 1.00 97.06 187 TRP A CA 1
ATOM 1449 C C . TRP A 1 187 ? 6.160 -4.120 -12.467 1.00 97.06 187 TRP A C 1
ATOM 1451 O O . TRP A 1 187 ? 6.446 -5.314 -12.387 1.00 97.06 187 TRP A O 1
ATOM 1461 N N . LEU A 1 188 ? 5.613 -3.430 -11.472 1.00 97.94 188 LEU A N 1
ATOM 1462 C CA . LEU A 1 188 ? 5.078 -4.060 -10.274 1.00 97.94 188 LEU A CA 1
ATOM 1463 C C . LEU A 1 188 ? 3.566 -4.091 -10.389 1.00 97.94 188 LEU A C 1
ATOM 1465 O O . LEU A 1 188 ? 2.951 -3.034 -10.501 1.00 97.94 188 LEU A O 1
ATOM 1469 N N . SER A 1 189 ? 2.987 -5.286 -10.380 1.00 98.38 189 SER A N 1
ATOM 1470 C CA . SER A 1 189 ? 1.541 -5.497 -10.485 1.00 98.38 189 SER A CA 1
ATOM 1471 C C . SER A 1 189 ? 0.977 -5.851 -9.121 1.00 98.38 189 SER A C 1
ATOM 1473 O O . SER A 1 189 ? 1.400 -6.846 -8.531 1.00 98.38 189 SER A O 1
ATOM 1475 N N . LEU A 1 190 ? 0.049 -5.038 -8.620 1.00 98.62 190 LEU A N 1
ATOM 1476 C CA . LEU A 1 190 ? -0.623 -5.292 -7.352 1.00 98.62 190 LEU A CA 1
ATOM 1477 C C . LEU A 1 190 ? -1.813 -6.212 -7.568 1.00 98.62 190 LEU A C 1
ATOM 1479 O O . LEU A 1 190 ? -2.585 -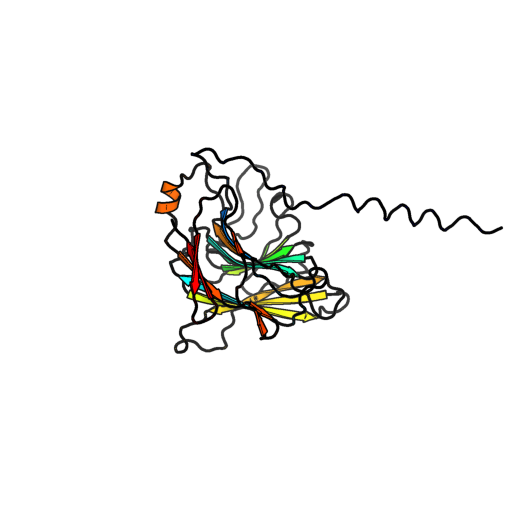6.029 -8.498 1.00 98.62 190 LEU A O 1
ATOM 1483 N N . ARG A 1 191 ? -2.021 -7.147 -6.651 1.00 96.62 191 ARG A N 1
ATOM 1484 C CA . ARG A 1 191 ? -3.271 -7.891 -6.529 1.00 96.62 191 ARG A CA 1
ATOM 1485 C C . ARG A 1 191 ? -3.662 -8.039 -5.068 1.00 96.62 191 ARG A C 1
ATOM 1487 O O . ARG A 1 191 ? -2.800 -8.100 -4.193 1.00 96.62 191 ARG A O 1
ATOM 1494 N N . VAL A 1 192 ? -4.959 -8.099 -4.803 1.00 95.75 192 VAL A N 1
ATOM 1495 C CA . VAL A 1 192 ? -5.516 -8.287 -3.460 1.00 95.75 192 VAL A CA 1
ATOM 1496 C C . VAL A 1 192 ? -6.578 -9.372 -3.477 1.00 95.75 192 VAL A C 1
ATOM 1498 O O . VAL A 1 192 ? -7.325 -9.508 -4.443 1.00 95.75 192 VAL A O 1
ATOM 1501 N N . ARG A 1 193 ? -6.669 -10.144 -2.399 1.00 92.38 193 ARG A N 1
ATOM 1502 C CA . ARG A 1 193 ? -7.803 -11.034 -2.153 1.00 92.38 193 ARG A CA 1
ATOM 1503 C C . ARG A 1 193 ? -8.197 -11.021 -0.678 1.00 92.38 193 ARG A C 1
ATOM 1505 O O . ARG A 1 193 ? -7.309 -10.918 0.175 1.00 92.38 193 ARG A O 1
ATOM 1512 N N . PRO A 1 194 ? -9.489 -11.169 -0.353 1.00 89.81 194 PRO A N 1
ATOM 1513 C CA . PRO A 1 194 ? -9.899 -11.588 0.976 1.00 89.81 194 PRO A CA 1
ATOM 1514 C C . PRO A 1 194 ? -9.295 -12.959 1.301 1.00 89.81 194 PRO A C 1
ATOM 1516 O O . PRO A 1 194 ? -9.175 -13.831 0.440 1.00 89.81 194 PRO A O 1
ATOM 1519 N N . VAL A 1 195 ? -8.915 -13.151 2.554 1.00 85.75 195 VAL A N 1
ATOM 1520 C CA . VAL A 1 195 ? -8.540 -14.442 3.122 1.00 85.75 195 VAL A CA 1
ATOM 1521 C C . VAL A 1 195 ? -9.701 -14.836 4.021 1.00 85.75 195 VAL A C 1
ATOM 1523 O O . VAL A 1 195 ? -9.765 -14.439 5.182 1.00 85.75 195 VAL A O 1
ATOM 1526 N N . SER A 1 196 ? -10.679 -15.541 3.461 1.00 65.44 196 SER A N 1
ATOM 1527 C CA . SER A 1 196 ? -11.776 -16.115 4.242 1.00 65.44 196 SER A CA 1
ATOM 1528 C C . SER A 1 196 ? -11.225 -17.064 5.310 1.00 65.44 196 SER A C 1
ATOM 1530 O O . SER A 1 196 ? -10.085 -17.530 5.214 1.00 65.44 196 SER A O 1
ATOM 1532 N N . ALA A 1 197 ? -12.050 -17.427 6.297 1.00 51.38 197 ALA A N 1
ATOM 1533 C CA . ALA A 1 197 ? -11.818 -18.685 7.003 1.00 51.38 197 ALA A CA 1
ATOM 1534 C C . ALA A 1 197 ? -11.596 -19.809 5.960 1.00 51.38 197 ALA A C 1
ATOM 1536 O O . ALA A 1 197 ? -12.209 -19.738 4.888 1.00 51.38 197 ALA A O 1
ATOM 1537 N N . PRO A 1 198 ? -10.729 -20.801 6.233 1.00 45.59 198 PRO A N 1
ATOM 1538 C CA . PRO A 1 198 ? -10.228 -21.764 5.244 1.00 45.59 198 PRO A CA 1
ATOM 1539 C C . PRO A 1 198 ? -11.280 -22.466 4.359 1.00 45.59 198 PRO A C 1
ATOM 1541 O O . PRO A 1 198 ? -10.920 -22.961 3.295 1.00 45.59 198 PRO A O 1
ATOM 1544 N N . ASP A 1 199 ? -12.564 -22.456 4.733 1.00 41.00 199 ASP A N 1
ATOM 1545 C CA . ASP A 1 199 ? -13.583 -23.343 4.169 1.00 41.00 199 ASP A CA 1
ATOM 1546 C C . ASP A 1 199 ? -14.644 -22.679 3.267 1.00 41.00 199 ASP A C 1
ATOM 1548 O O . ASP A 1 199 ? -15.550 -23.372 2.808 1.00 41.00 199 ASP A O 1
ATOM 1552 N N . SER A 1 200 ? -14.600 -21.367 2.986 1.00 43.41 200 SER A N 1
ATOM 1553 C CA . SER A 1 200 ? -15.719 -20.710 2.267 1.00 43.41 200 SER A CA 1
ATOM 1554 C C . SER A 1 200 ? -15.354 -19.795 1.097 1.00 43.41 200 SER A C 1
ATOM 1556 O O . SER A 1 200 ? -16.137 -18.908 0.751 1.00 43.41 200 SER A O 1
ATOM 1558 N N . TRP A 1 201 ? -14.196 -19.975 0.457 1.00 47.62 201 TRP A N 1
ATOM 1559 C CA . TRP A 1 201 ? -13.869 -19.218 -0.756 1.00 47.62 201 TRP A CA 1
ATOM 1560 C C . TRP A 1 201 ? -12.860 -19.945 -1.642 1.00 47.62 201 TRP A C 1
ATOM 1562 O O . TRP A 1 201 ? -11.948 -20.603 -1.150 1.00 47.62 201 TRP A O 1
ATOM 1572 N N . THR A 1 202 ? -13.021 -19.839 -2.959 1.00 50.97 202 THR A N 1
ATOM 1573 C CA . THR A 1 202 ? -12.143 -20.496 -3.935 1.00 50.97 202 THR A CA 1
ATOM 1574 C C . THR A 1 202 ? -10.785 -19.787 -3.988 1.00 50.97 202 THR A C 1
ATOM 1576 O O . THR A 1 202 ? -10.782 -18.604 -4.322 1.00 50.97 202 THR A O 1
ATOM 1579 N N . PRO A 1 203 ? -9.650 -20.467 -3.736 1.00 50.62 203 PRO A N 1
ATOM 1580 C CA . PRO A 1 203 ? -8.295 -19.897 -3.639 1.00 50.62 203 PRO A CA 1
ATOM 1581 C C . PRO A 1 203 ? -7.801 -18.961 -4.765 1.00 50.62 203 PRO A C 1
ATOM 1583 O O . PRO A 1 203 ? -6.752 -18.340 -4.604 1.00 50.62 203 PRO A O 1
ATOM 1586 N N . ASP A 1 204 ? -8.536 -18.789 -5.863 1.00 55.12 204 ASP A N 1
ATOM 1587 C CA . ASP A 1 204 ? -8.030 -18.198 -7.108 1.00 55.12 204 ASP A CA 1
ATOM 1588 C C . ASP A 1 204 ? -8.596 -16.815 -7.474 1.00 55.12 204 ASP A C 1
ATOM 1590 O O . ASP A 1 204 ? -8.201 -16.232 -8.482 1.00 55.12 204 ASP A O 1
ATOM 1594 N N . SER A 1 205 ? -9.492 -16.233 -6.676 1.00 76.00 205 SER A N 1
ATOM 1595 C CA . SER A 1 205 ? -10.225 -15.017 -7.068 1.00 76.00 205 SER A CA 1
ATOM 1596 C C . SER A 1 205 ? -9.476 -13.710 -6.716 1.00 76.00 205 SER A C 1
ATOM 1598 O O . SER A 1 205 ? -9.930 -12.885 -5.922 1.00 76.00 205 SER A O 1
ATOM 1600 N N . TRP A 1 206 ? -8.291 -13.505 -7.287 1.00 90.81 206 TRP A N 1
ATOM 1601 C CA . TRP A 1 206 ? -7.533 -12.261 -7.107 1.00 90.81 206 TRP A CA 1
ATOM 1602 C C . TRP A 1 206 ? -8.203 -11.056 -7.781 1.00 90.81 206 TRP A C 1
ATOM 1604 O O . TRP A 1 206 ? -8.577 -11.104 -8.951 1.00 90.81 206 TRP A O 1
ATOM 1614 N N . THR A 1 207 ? -8.257 -9.938 -7.062 1.00 93.56 207 THR A N 1
ATOM 1615 C CA . THR A 1 207 ? -8.596 -8.619 -7.600 1.00 93.56 207 THR A CA 1
ATOM 1616 C C . THR A 1 207 ? -7.313 -7.924 -8.052 1.00 93.56 207 THR A C 1
ATOM 1618 O O . THR A 1 207 ? -6.435 -7.646 -7.237 1.00 93.56 207 THR A O 1
ATOM 1621 N N . ASP A 1 208 ? -7.201 -7.630 -9.345 1.00 96.00 208 ASP A N 1
ATOM 1622 C CA . ASP A 1 208 ? -6.088 -6.881 -9.946 1.00 96.00 208 ASP A CA 1
ATOM 1623 C C . ASP A 1 208 ? -6.089 -5.389 -9.544 1.00 96.00 208 ASP A C 1
ATOM 1625 O O . ASP A 1 208 ? -7.041 -4.661 -9.797 1.00 96.00 208 ASP A O 1
ATOM 1629 N N . GLY A 1 209 ? -5.029 -4.894 -8.923 1.00 96.62 209 GLY A N 1
ATOM 1630 C CA . GLY A 1 209 ? -4.850 -3.474 -8.603 1.00 96.62 209 GLY A CA 1
ATOM 1631 C C . GLY A 1 209 ? -4.220 -2.650 -9.722 1.00 96.62 209 GLY A C 1
ATOM 1632 O O . GLY A 1 209 ? -4.111 -1.430 -9.581 1.00 96.62 209 GLY A O 1
ATOM 1633 N N . GLY A 1 210 ? -3.820 -3.299 -10.816 1.00 98.00 210 GLY A N 1
ATOM 1634 C CA . GLY A 1 210 ? -3.043 -2.726 -11.902 1.00 98.00 210 GLY A CA 1
ATOM 1635 C C . GLY A 1 210 ? -1.546 -2.667 -11.601 1.00 98.00 210 GLY A C 1
ATOM 1636 O O . GLY A 1 210 ? -1.066 -3.113 -10.551 1.00 98.00 210 GLY A O 1
ATOM 1637 N N . SER A 1 211 ? -0.795 -2.094 -12.542 1.00 98.31 211 SER A N 1
ATOM 1638 C CA . SER A 1 211 ? 0.668 -2.091 -12.514 1.00 98.31 211 SER A CA 1
ATOM 1639 C C . SER A 1 211 ? 1.266 -0.694 -12.599 1.00 98.31 211 SER A C 1
ATOM 1641 O O . SER A 1 211 ? 0.855 0.134 -13.414 1.00 98.31 211 SER A O 1
ATOM 1643 N N . LEU A 1 212 ? 2.303 -0.449 -11.803 1.00 97.81 212 LEU A N 1
ATOM 1644 C CA . LEU A 1 212 ? 3.112 0.766 -11.858 1.00 97.81 212 LEU A CA 1
ATOM 1645 C C . LEU A 1 212 ? 4.531 0.417 -12.297 1.00 97.81 212 LEU A C 1
ATOM 1647 O O . LEU A 1 212 ? 5.100 -0.583 -11.857 1.00 97.81 212 LEU A O 1
ATOM 1651 N N . TYR A 1 213 ? 5.101 1.247 -13.165 1.00 96.56 213 TYR A N 1
ATOM 1652 C CA . TYR A 1 213 ? 6.491 1.110 -13.585 1.00 96.56 213 TYR A CA 1
ATOM 1653 C C . TYR A 1 213 ? 7.433 1.698 -12.534 1.00 96.56 213 TYR A C 1
ATOM 1655 O O . TYR A 1 213 ? 7.236 2.830 -12.078 1.00 96.56 213 TYR A O 1
ATOM 1663 N N . PHE A 1 214 ? 8.480 0.946 -12.204 1.00 95.06 214 PHE A N 1
ATOM 1664 C CA . PHE A 1 214 ? 9.572 1.341 -11.326 1.00 95.06 214 PHE A CA 1
ATOM 1665 C C . PHE A 1 214 ? 10.885 1.331 -12.117 1.00 95.06 214 PHE A C 1
ATOM 1667 O O . PHE A 1 214 ? 11.293 0.274 -12.611 1.00 95.06 214 PHE A O 1
ATOM 1674 N N . PRO A 1 215 ? 11.565 2.485 -12.256 1.00 92.06 215 PRO A N 1
ATOM 1675 C CA . PRO A 1 215 ? 12.864 2.524 -12.907 1.00 92.06 215 PRO A CA 1
ATOM 1676 C C . PRO A 1 215 ? 13.883 1.774 -12.050 1.00 92.06 215 PRO A C 1
ATOM 1678 O O . PRO A 1 215 ? 14.023 2.050 -10.858 1.00 92.06 215 PRO A O 1
ATOM 1681 N N . THR A 1 216 ? 14.614 0.850 -12.666 1.00 87.06 216 THR A N 1
ATOM 1682 C CA . THR A 1 216 ? 15.680 0.108 -11.996 1.00 87.06 216 THR A CA 1
ATOM 1683 C C . THR A 1 216 ? 16.753 -0.327 -12.988 1.00 87.06 216 THR A C 1
ATOM 1685 O O . THR A 1 216 ? 16.499 -0.503 -14.180 1.00 87.06 216 THR A O 1
ATOM 1688 N N . VAL A 1 217 ? 17.986 -0.455 -12.499 1.00 81.06 217 VAL A N 1
ATOM 1689 C CA . VAL A 1 217 ? 19.156 -0.879 -13.291 1.00 81.06 217 VAL A CA 1
ATOM 1690 C C . VAL A 1 217 ? 19.533 -2.338 -13.041 1.00 81.06 217 VAL A C 1
ATOM 1692 O O . VAL A 1 217 ? 20.479 -2.842 -13.643 1.00 81.06 217 VAL A O 1
ATOM 1695 N N . VAL A 1 218 ? 18.805 -3.007 -12.150 1.00 80.88 218 VAL A N 1
ATOM 1696 C CA . VAL A 1 218 ? 19.022 -4.396 -11.751 1.00 80.88 218 VAL A CA 1
ATOM 1697 C C . VAL A 1 218 ? 17.845 -5.264 -12.208 1.00 80.88 218 VAL A C 1
ATOM 1699 O O . VAL A 1 218 ? 16.728 -4.763 -12.320 1.00 80.88 218 VAL A O 1
ATOM 1702 N N . PRO A 1 219 ? 18.057 -6.567 -12.474 1.00 76.06 219 PRO A N 1
ATOM 1703 C CA . PRO A 1 219 ? 16.996 -7.447 -12.975 1.00 76.06 219 PRO A CA 1
ATOM 1704 C C . PRO A 1 219 ? 15.841 -7.663 -11.991 1.00 76.06 219 PRO A C 1
ATOM 1706 O O . PRO A 1 219 ? 14.756 -8.065 -12.400 1.00 76.06 219 PRO A O 1
ATOM 1709 N N . ARG A 1 220 ? 16.091 -7.441 -10.695 1.00 89.25 220 ARG A N 1
ATOM 1710 C CA . ARG A 1 220 ? 15.130 -7.641 -9.613 1.00 89.25 220 ARG A CA 1
ATOM 1711 C C . ARG A 1 220 ? 15.077 -6.391 -8.733 1.00 89.25 220 ARG A C 1
ATOM 1713 O O . ARG A 1 220 ? 16.147 -5.923 -8.337 1.00 89.25 220 ARG A O 1
ATOM 1720 N N . PRO A 1 221 ? 13.881 -5.865 -8.432 1.00 93.62 221 PRO A N 1
ATOM 1721 C CA . PRO A 1 221 ? 13.726 -4.703 -7.572 1.00 93.62 221 PRO A CA 1
ATOM 1722 C C . PRO A 1 221 ? 14.113 -5.022 -6.129 1.00 93.62 221 PRO A C 1
ATOM 1724 O O . PRO A 1 221 ? 13.895 -6.143 -5.664 1.00 93.62 221 PRO A O 1
ATOM 1727 N N . HIS A 1 222 ? 14.629 -4.026 -5.409 1.00 95.00 222 HIS A N 1
ATOM 1728 C CA . HIS A 1 222 ? 14.964 -4.156 -3.993 1.00 95.00 222 HIS A CA 1
ATOM 1729 C C . HIS A 1 222 ? 14.004 -3.358 -3.119 1.00 95.00 222 HIS A C 1
ATOM 1731 O O . HIS A 1 222 ? 13.850 -2.149 -3.295 1.00 95.00 222 HIS A O 1
ATOM 1737 N N . LEU A 1 223 ? 13.398 -4.031 -2.142 1.00 95.50 223 LEU A N 1
ATOM 1738 C CA . LEU A 1 223 ? 12.636 -3.398 -1.070 1.00 95.50 223 LEU A CA 1
ATOM 1739 C C . LEU A 1 223 ? 13.594 -2.847 -0.006 1.00 95.50 223 LEU A C 1
ATOM 1741 O O . LEU A 1 223 ? 14.566 -3.510 0.368 1.00 95.50 223 LEU A O 1
ATOM 1745 N N . ASP A 1 224 ? 13.324 -1.645 0.497 1.00 92.94 224 ASP A N 1
ATOM 1746 C CA . ASP A 1 224 ? 14.066 -1.088 1.625 1.00 92.94 224 ASP A CA 1
ATOM 1747 C C . ASP A 1 224 ? 13.834 -1.867 2.930 1.00 92.94 224 ASP A C 1
ATOM 1749 O O . ASP A 1 224 ? 12.896 -2.642 3.072 1.00 92.94 224 ASP A O 1
ATOM 1753 N N . LEU A 1 225 ? 14.725 -1.697 3.909 1.00 91.25 225 LEU A N 1
ATOM 1754 C CA . LEU A 1 225 ? 14.732 -2.556 5.103 1.00 91.25 225 LEU A CA 1
ATOM 1755 C C . LEU A 1 225 ? 13.726 -2.155 6.187 1.00 91.25 225 LEU A C 1
ATOM 1757 O O . LEU A 1 225 ? 13.608 -2.836 7.208 1.00 91.25 225 LEU A O 1
ATOM 1761 N N . HIS A 1 226 ? 13.034 -1.033 5.995 1.00 90.06 226 HIS A N 1
ATOM 1762 C CA . HIS A 1 226 ? 12.148 -0.452 6.998 1.00 90.06 226 HIS A CA 1
ATOM 1763 C C . HIS A 1 226 ? 10.792 -0.021 6.434 1.00 90.06 226 HIS A C 1
ATOM 1765 O O . HIS A 1 226 ? 10.375 1.115 6.713 1.00 90.06 226 HIS A O 1
ATOM 1771 N N . PRO A 1 227 ? 10.097 -0.885 5.668 1.00 93.75 227 PRO A N 1
ATOM 1772 C CA . PRO A 1 227 ? 8.767 -0.558 5.208 1.00 93.75 227 PRO A CA 1
ATOM 1773 C C . PRO A 1 227 ? 7.822 -0.472 6.411 1.00 93.75 227 PRO A C 1
ATOM 1775 O O . PRO A 1 227 ? 8.103 -0.964 7.508 1.00 93.75 227 PRO A O 1
ATOM 1778 N N . VAL A 1 228 ? 6.695 0.189 6.215 1.00 92.88 228 VAL A N 1
ATOM 1779 C CA . VAL A 1 228 ? 5.738 0.545 7.252 1.00 92.88 228 VAL A CA 1
ATOM 1780 C C . VAL A 1 228 ? 4.357 0.069 6.832 1.00 92.88 228 VAL A C 1
ATOM 1782 O O . VAL A 1 228 ? 3.921 0.338 5.719 1.00 92.88 228 VAL A O 1
ATOM 1785 N N . THR A 1 229 ? 3.648 -0.602 7.727 1.00 92.88 229 THR A N 1
ATOM 1786 C CA . THR A 1 229 ? 2.191 -0.743 7.640 1.00 92.88 229 THR A CA 1
ATOM 1787 C C . THR A 1 229 ? 1.581 0.332 8.523 1.00 92.88 229 THR A C 1
ATOM 1789 O O . THR A 1 229 ? 2.009 0.481 9.667 1.00 92.88 229 THR A O 1
ATOM 1792 N N . PHE A 1 230 ? 0.607 1.090 8.028 1.00 90.19 230 PHE A N 1
ATOM 1793 C CA . PHE A 1 230 ? -0.017 2.145 8.825 1.00 90.19 230 PHE A CA 1
ATOM 1794 C C . PHE A 1 230 ? -1.528 2.199 8.647 1.00 90.19 230 PHE A C 1
ATOM 1796 O O . PHE A 1 230 ? -2.077 1.736 7.645 1.00 90.19 230 PHE A O 1
ATOM 1803 N N . ALA A 1 231 ? -2.195 2.780 9.638 1.00 89.06 231 ALA A N 1
ATOM 1804 C CA . ALA A 1 231 ? -3.596 3.155 9.540 1.00 89.06 231 ALA A CA 1
ATOM 1805 C C . ALA A 1 231 ? -3.723 4.667 9.700 1.00 89.06 231 ALA A C 1
ATOM 1807 O O . ALA A 1 231 ? -3.068 5.254 10.559 1.00 89.06 231 ALA A O 1
ATOM 1808 N N . GLU A 1 232 ? -4.565 5.293 8.891 1.00 86.50 232 GLU A N 1
ATOM 1809 C CA . GLU A 1 232 ? -4.704 6.742 8.809 1.00 86.50 232 GLU A CA 1
ATOM 1810 C C . GLU A 1 232 ? -6.181 7.140 8.727 1.00 86.50 232 GLU A C 1
ATOM 1812 O O . GLU A 1 232 ? -6.985 6.467 8.083 1.00 86.50 232 GLU A O 1
ATOM 1817 N N . ILE A 1 233 ? -6.533 8.260 9.357 1.00 82.69 233 ILE A N 1
ATOM 1818 C CA . ILE A 1 233 ? -7.743 9.014 9.022 1.00 82.69 233 ILE A CA 1
ATOM 1819 C C . ILE A 1 233 ? -7.340 10.140 8.075 1.00 82.69 233 ILE A C 1
ATOM 1821 O O . ILE A 1 233 ? -6.465 10.942 8.403 1.00 82.69 233 ILE A O 1
ATOM 1825 N N . TYR A 1 234 ? -7.956 10.199 6.898 1.00 81.38 234 TYR A N 1
ATOM 1826 C CA . TYR A 1 234 ? -7.635 11.164 5.847 1.00 81.38 234 TYR A CA 1
ATOM 1827 C C . TYR A 1 234 ? -8.804 12.111 5.553 1.00 81.38 234 TYR A C 1
ATOM 1829 O O . TYR A 1 234 ? -9.854 12.080 6.185 1.00 81.38 234 TYR A O 1
ATOM 1837 N N . GLY A 1 235 ? -8.620 13.002 4.579 1.00 73.62 235 GLY A N 1
ATOM 1838 C CA . GLY A 1 235 ? -9.659 13.928 4.136 1.00 73.62 235 GLY A CA 1
ATOM 1839 C C . GLY A 1 235 ? -9.609 15.270 4.862 1.00 73.62 235 GLY A C 1
ATOM 1840 O O . GLY A 1 235 ? -8.546 15.745 5.255 1.00 73.62 235 GLY A O 1
ATOM 1841 N N . ARG A 1 236 ? -10.761 15.938 4.968 1.00 57.84 236 ARG A N 1
ATOM 1842 C CA . ARG A 1 236 ? -10.872 17.260 5.596 1.00 57.84 236 ARG A CA 1
ATOM 1843 C C . ARG A 1 236 ? -11.673 17.151 6.881 1.00 57.84 236 ARG A C 1
ATOM 1845 O O . ARG A 1 236 ? -12.896 17.114 6.834 1.00 57.84 236 ARG A O 1
ATOM 1852 N N . ALA A 1 237 ? -10.993 17.227 8.017 1.00 48.09 237 ALA A N 1
ATOM 1853 C CA . ALA A 1 237 ? -11.630 17.778 9.194 1.00 48.09 237 ALA A CA 1
ATOM 1854 C C . ALA A 1 237 ? -11.842 19.264 8.892 1.00 48.09 237 ALA A C 1
ATOM 1856 O O . ALA A 1 237 ? -10.882 19.981 8.583 1.00 48.09 237 ALA A O 1
ATOM 1857 N N . SER A 1 238 ? -13.086 19.746 8.952 1.00 46.84 238 SER A N 1
ATOM 1858 C CA . SER A 1 238 ? -13.265 21.156 9.287 1.00 46.84 238 SER A CA 1
ATOM 1859 C C . SER A 1 238 ? -12.484 21.361 10.577 1.00 46.84 238 SER A C 1
ATOM 1861 O O . SER A 1 238 ? -12.659 20.587 11.518 1.00 46.84 238 SER A O 1
ATOM 1863 N N . SER A 1 239 ? -11.557 22.315 10.570 1.00 45.44 239 SER A N 1
ATOM 1864 C CA . SER A 1 239 ? -10.776 22.721 11.735 1.00 45.44 239 SER A CA 1
ATOM 1865 C C . SER A 1 239 ? -11.611 22.587 13.012 1.00 45.44 239 SER A C 1
ATOM 1867 O O . SER A 1 239 ? -12.744 23.072 13.029 1.00 45.44 239 SER A O 1
ATOM 1869 N N . THR A 1 240 ? -11.043 21.952 14.045 1.00 51.12 240 THR A N 1
ATOM 1870 C CA . THR A 1 240 ? -11.626 21.621 15.368 1.00 51.12 240 THR A CA 1
ATOM 1871 C C . THR A 1 240 ? -12.518 20.367 15.444 1.00 51.12 240 THR A C 1
ATOM 1873 O O . THR A 1 240 ? -13.728 20.455 15.606 1.00 51.12 240 THR A O 1
ATOM 1876 N N . ILE A 1 241 ? -11.904 19.175 15.429 1.00 53.66 241 ILE A N 1
ATOM 1877 C CA . ILE A 1 241 ? -12.486 17.972 16.058 1.00 53.66 241 ILE A CA 1
ATOM 1878 C C . ILE A 1 241 ? -11.804 17.812 17.424 1.00 53.66 241 ILE A C 1
ATOM 1880 O O . ILE A 1 241 ? -10.573 17.823 17.493 1.00 53.66 241 ILE A O 1
ATOM 1884 N N . SER A 1 242 ? -12.579 17.721 18.511 1.00 56.91 242 SER A N 1
ATOM 1885 C CA . SER A 1 242 ? -12.034 17.415 19.842 1.00 56.91 242 SER A CA 1
ATOM 1886 C C . SER A 1 242 ? -11.718 15.924 19.966 1.00 56.91 242 SER A C 1
ATOM 1888 O O . SER A 1 242 ? -12.306 15.099 19.271 1.00 56.91 242 SER A O 1
ATOM 1890 N N . LEU A 1 243 ? -10.826 15.553 20.883 1.00 55.12 243 LEU A N 1
ATOM 1891 C CA . LEU A 1 243 ? -10.485 14.144 21.104 1.00 55.12 243 LEU A CA 1
ATOM 1892 C C . LEU A 1 243 ? -11.655 13.285 21.563 1.00 55.12 243 LEU A C 1
ATOM 1894 O O . LEU A 1 243 ? -11.796 12.150 21.132 1.00 55.12 243 LEU A O 1
ATOM 1898 N N . GLU A 1 244 ? -12.533 13.856 22.375 1.00 57.75 244 GLU A N 1
ATOM 1899 C CA . GLU A 1 244 ? -13.771 13.215 22.810 1.00 57.75 244 GLU A CA 1
ATOM 1900 C C . GLU A 1 244 ? -14.751 12.997 21.641 1.00 57.75 244 GLU A C 1
ATOM 1902 O O . GLU A 1 244 ? -15.412 11.960 21.542 1.00 57.75 244 GLU A O 1
ATOM 1907 N N . SER A 1 245 ? -14.788 13.939 20.693 1.00 58.91 245 SER A N 1
ATOM 1908 C CA . SER A 1 245 ? -15.548 13.774 19.448 1.00 58.91 245 SER A CA 1
ATOM 1909 C C . SER A 1 245 ? -14.922 12.706 18.552 1.00 58.91 245 SER A C 1
ATOM 1911 O O . SER A 1 245 ? -15.643 11.983 17.874 1.00 58.91 245 SER A O 1
ATOM 1913 N N . LEU A 1 246 ? -13.593 12.561 18.556 1.00 59.16 246 LEU A N 1
ATOM 1914 C CA . LEU A 1 246 ? -12.919 11.498 17.812 1.00 59.16 246 LEU A CA 1
ATOM 1915 C C . LEU A 1 246 ? -13.217 10.118 18.414 1.00 59.16 246 LEU A C 1
ATOM 1917 O O . LEU A 1 246 ? -13.602 9.203 17.692 1.00 59.16 246 LEU A O 1
ATOM 1921 N N . ALA A 1 247 ? -13.149 10.006 19.738 1.00 57.47 247 ALA A N 1
ATOM 1922 C CA . ALA A 1 247 ? -13.414 8.774 20.473 1.00 57.47 247 ALA A CA 1
ATOM 1923 C C . ALA A 1 247 ? -14.844 8.248 20.308 1.00 57.47 247 ALA A C 1
ATOM 1925 O O . ALA A 1 247 ? -15.098 7.043 20.328 1.00 57.47 247 ALA A O 1
ATOM 1926 N N . SER A 1 248 ? -15.796 9.157 20.124 1.00 57.00 248 SER A N 1
ATOM 1927 C CA . SER A 1 248 ? -17.191 8.811 19.850 1.00 57.00 248 SER A CA 1
ATOM 1928 C C . SER A 1 248 ? -17.481 8.547 18.368 1.00 57.00 248 SER A C 1
ATOM 1930 O O . SER A 1 248 ? -18.526 7.974 18.059 1.00 57.00 248 SER A O 1
ATOM 1932 N N . THR A 1 249 ? -16.581 8.926 17.452 1.00 56.75 249 THR A N 1
ATOM 1933 C CA . THR A 1 249 ? -16.782 8.792 15.996 1.00 56.75 249 THR A CA 1
ATOM 1934 C C . THR A 1 249 ? -15.944 7.693 15.353 1.00 56.75 249 THR A C 1
ATOM 1936 O O . THR A 1 249 ? -16.387 7.114 14.361 1.00 56.75 249 THR A O 1
ATOM 1939 N N . LEU A 1 250 ? -14.776 7.352 15.907 1.00 62.84 250 LEU A N 1
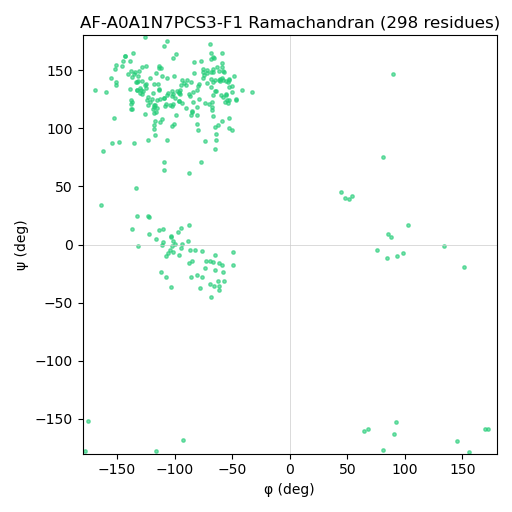ATOM 1940 C CA . LEU A 1 250 ? -13.962 6.249 15.411 1.00 62.84 250 LEU A CA 1
ATOM 1941 C C . LEU A 1 250 ? -14.437 4.931 16.032 1.00 62.84 250 LEU A C 1
ATOM 1943 O O . LEU A 1 250 ? -14.311 4.733 17.243 1.00 62.84 250 LEU A O 1
ATOM 1947 N N . PRO A 1 251 ? -14.982 3.992 15.236 1.00 62.91 251 PRO A N 1
ATOM 1948 C CA . PRO A 1 251 ? -15.320 2.684 15.766 1.00 62.91 251 PRO A CA 1
ATOM 1949 C C . PRO A 1 251 ? -14.044 2.005 16.272 1.00 62.91 251 PRO A C 1
ATOM 1951 O O . PRO A 1 251 ? -12.991 2.099 15.639 1.00 62.91 251 PRO A O 1
ATOM 1954 N N . ARG A 1 252 ? -14.150 1.280 17.394 1.00 72.38 252 ARG A N 1
ATOM 1955 C CA . ARG A 1 252 ? -13.066 0.410 17.865 1.00 72.38 252 ARG A CA 1
ATOM 1956 C C . ARG A 1 252 ? -12.679 -0.540 16.740 1.00 72.38 252 ARG A C 1
ATOM 1958 O O . ARG A 1 252 ? -13.517 -1.307 16.254 1.00 72.38 252 ARG A O 1
ATOM 1965 N N . ARG A 1 253 ? -11.412 -0.486 16.347 1.00 82.00 253 ARG A N 1
ATOM 1966 C CA . ARG A 1 253 ? -10.834 -1.355 15.326 1.00 82.00 253 ARG A CA 1
ATOM 1967 C C . ARG A 1 253 ? -9.621 -2.064 15.904 1.00 82.00 253 ARG A C 1
ATOM 1969 O O . ARG A 1 253 ? -8.972 -1.550 16.808 1.00 82.00 253 ARG A O 1
ATOM 1976 N N . ALA A 1 254 ? -9.302 -3.233 15.375 1.00 86.12 254 ALA A N 1
ATOM 1977 C CA . ALA A 1 254 ? -8.028 -3.877 15.653 1.00 86.12 254 ALA A CA 1
ATOM 1978 C C . ALA A 1 254 ? -7.380 -4.298 14.343 1.00 86.12 254 ALA A C 1
ATOM 1980 O O . ALA A 1 254 ? -8.044 -4.857 13.473 1.00 86.12 254 ALA A O 1
ATOM 1981 N N . LEU A 1 255 ? -6.091 -4.020 14.211 1.00 87.62 255 LEU A N 1
ATOM 1982 C CA . LEU A 1 255 ? -5.291 -4.407 13.062 1.00 87.62 255 LEU A CA 1
ATOM 1983 C C . LEU A 1 255 ? -4.344 -5.526 13.489 1.00 87.62 255 LEU A C 1
ATOM 1985 O O . LEU A 1 255 ? -3.517 -5.328 14.373 1.00 87.62 255 LEU A O 1
ATOM 1989 N N . THR A 1 256 ? -4.460 -6.695 12.869 1.00 89.38 256 THR A N 1
ATOM 1990 C CA . THR A 1 256 ? -3.505 -7.793 13.049 1.00 89.38 256 THR A CA 1
ATOM 1991 C C . THR A 1 256 ? -2.575 -7.851 11.849 1.00 89.38 256 THR A C 1
ATOM 1993 O O . THR A 1 256 ? -3.026 -7.877 10.702 1.00 89.38 256 THR A O 1
ATOM 1996 N N . LEU A 1 257 ? -1.275 -7.857 12.124 1.00 89.62 257 LEU A N 1
ATOM 1997 C CA . LEU A 1 257 ? -0.209 -7.876 11.133 1.00 89.62 257 LEU A CA 1
ATOM 1998 C C . LEU A 1 257 ? 0.439 -9.252 11.086 1.00 89.62 257 LEU A C 1
ATOM 2000 O O . LEU A 1 257 ? 0.863 -9.772 12.119 1.00 89.62 257 LEU A O 1
ATOM 2004 N N . PHE A 1 258 ? 0.538 -9.805 9.884 1.00 91.06 258 PHE A N 1
ATOM 2005 C CA . PHE A 1 258 ? 1.198 -11.076 9.610 1.00 91.06 258 PHE A CA 1
ATOM 2006 C C . PHE A 1 258 ? 2.619 -10.841 9.087 1.00 91.06 258 PHE A C 1
ATOM 2008 O O . PHE A 1 258 ? 2.932 -9.721 8.672 1.00 91.06 258 PHE A O 1
ATOM 2015 N N . PRO A 1 259 ? 3.484 -11.874 9.095 1.00 90.94 259 PRO A N 1
ATOM 2016 C CA . PRO A 1 259 ? 4.805 -11.779 8.491 1.00 90.94 259 PRO A CA 1
ATOM 2017 C C . PRO A 1 259 ? 4.757 -11.222 7.063 1.00 90.94 259 PRO A C 1
ATOM 2019 O O . PRO A 1 259 ? 3.927 -11.635 6.251 1.00 90.94 259 PRO A O 1
ATOM 2022 N N . LEU A 1 260 ? 5.676 -10.306 6.761 1.00 93.69 260 LEU A N 1
ATOM 2023 C CA . LEU A 1 260 ? 5.964 -9.884 5.393 1.00 93.69 260 LEU A CA 1
ATOM 2024 C C . LEU A 1 260 ? 6.578 -11.071 4.645 1.00 93.69 260 LEU A C 1
ATOM 2026 O O . LEU A 1 260 ? 7.423 -11.762 5.206 1.00 93.69 260 LEU A O 1
ATOM 2030 N N . GLU A 1 261 ? 6.221 -11.305 3.389 1.00 95.12 261 GLU A N 1
ATOM 2031 C CA . GLU A 1 261 ? 6.828 -12.378 2.598 1.00 95.12 261 GLU A CA 1
ATOM 2032 C C . GLU A 1 261 ? 7.538 -11.811 1.368 1.00 95.12 261 GLU A C 1
ATOM 2034 O O . GLU A 1 261 ? 6.945 -11.048 0.609 1.00 95.12 261 GLU A O 1
ATOM 2039 N N . LEU A 1 262 ? 8.791 -12.217 1.149 1.00 95.75 262 LEU A N 1
ATOM 2040 C CA . LEU A 1 262 ? 9.522 -11.985 -0.101 1.00 95.75 262 LEU A CA 1
ATOM 2041 C C . LEU A 1 262 ? 9.849 -13.344 -0.714 1.00 95.75 262 LEU A C 1
ATOM 2043 O O . LEU A 1 262 ? 10.504 -14.157 -0.064 1.00 95.75 262 LEU A O 1
ATOM 2047 N N . ASP A 1 263 ? 9.367 -13.616 -1.925 1.00 95.88 263 ASP A N 1
ATOM 2048 C CA . ASP A 1 263 ? 9.553 -14.907 -2.614 1.00 95.88 263 ASP A CA 1
ATOM 2049 C C . ASP A 1 263 ? 9.166 -16.124 -1.756 1.00 95.88 263 ASP A C 1
ATOM 2051 O O . ASP A 1 263 ? 9.855 -17.144 -1.721 1.00 95.88 263 ASP A O 1
ATOM 2055 N N . GLY A 1 264 ? 8.078 -15.990 -0.991 1.00 92.44 264 GLY A N 1
ATOM 2056 C CA . GLY A 1 264 ? 7.588 -17.014 -0.062 1.00 92.44 264 GLY A CA 1
ATOM 2057 C C . GLY A 1 264 ? 8.390 -17.148 1.238 1.00 92.44 264 GLY A C 1
ATOM 2058 O O . GLY A 1 264 ? 7.987 -17.889 2.136 1.00 92.44 264 GLY A O 1
ATOM 2059 N N . LYS A 1 265 ? 9.502 -16.422 1.397 1.00 94.00 265 LYS A N 1
ATOM 2060 C CA . LYS A 1 265 ? 10.227 -16.350 2.667 1.00 94.00 265 LYS A CA 1
ATOM 2061 C C . LYS A 1 265 ? 9.546 -15.351 3.594 1.00 94.00 265 LYS A C 1
ATOM 2063 O O . LYS A 1 265 ? 9.505 -14.162 3.299 1.00 94.00 265 LYS A O 1
ATOM 2068 N N . ALA A 1 266 ? 9.072 -15.836 4.738 1.00 92.12 266 ALA A N 1
ATOM 2069 C CA . ALA A 1 266 ? 8.437 -15.020 5.765 1.00 92.12 266 ALA A CA 1
ATOM 2070 C C . ALA A 1 266 ? 9.457 -14.266 6.639 1.00 92.12 266 ALA A C 1
ATOM 2072 O O . ALA A 1 266 ? 10.433 -14.839 7.132 1.00 92.12 266 ALA A O 1
ATOM 2073 N N . TYR A 1 267 ? 9.162 -12.997 6.889 1.00 90.69 267 TYR A N 1
ATOM 2074 C CA . TYR A 1 267 ? 9.866 -12.065 7.759 1.00 90.69 267 TYR A CA 1
ATOM 2075 C C . TYR A 1 267 ? 8.890 -11.644 8.862 1.00 90.69 267 TYR A C 1
ATOM 2077 O O . TYR A 1 267 ? 7.985 -10.843 8.610 1.00 90.69 267 TYR A O 1
ATOM 2085 N N . PRO A 1 268 ? 8.992 -12.252 10.058 1.00 84.12 268 PRO A N 1
ATOM 2086 C CA . PRO A 1 268 ? 8.086 -11.964 11.156 1.00 84.12 268 PRO A CA 1
ATOM 2087 C C . PRO A 1 268 ? 8.079 -10.479 11.527 1.00 84.12 268 PRO A C 1
ATOM 2089 O O . PRO A 1 268 ? 9.126 -9.841 11.450 1.00 84.12 268 PRO A O 1
ATOM 2092 N N . PRO A 1 269 ? 6.945 -9.944 11.997 1.00 76.81 269 PRO A N 1
ATOM 2093 C CA . PRO A 1 269 ? 6.874 -8.610 12.555 1.00 76.81 269 PRO A CA 1
ATOM 2094 C C . PRO A 1 269 ? 7.716 -8.551 13.848 1.00 76.81 269 PRO A C 1
ATOM 2096 O O . PRO A 1 269 ? 7.296 -9.003 14.912 1.00 76.81 269 PRO A O 1
ATOM 2099 N N . ASP A 1 270 ? 8.917 -7.991 13.760 1.00 76.06 270 ASP A N 1
ATOM 2100 C CA . ASP A 1 270 ? 9.882 -7.779 14.854 1.00 76.06 270 ASP A CA 1
ATOM 2101 C C . ASP A 1 270 ? 10.150 -6.286 15.128 1.00 76.06 270 ASP A C 1
ATOM 2103 O O . ASP A 1 270 ? 11.012 -5.904 15.924 1.00 76.06 270 ASP A O 1
ATOM 2107 N N . GLY A 1 271 ? 9.419 -5.432 14.425 1.00 70.94 271 GLY A N 1
ATOM 2108 C CA . GLY A 1 271 ? 9.706 -4.023 14.335 1.00 70.94 271 GLY A CA 1
ATOM 2109 C C . GLY A 1 271 ? 8.996 -3.154 15.370 1.00 70.94 271 GLY A C 1
ATOM 2110 O O . GLY A 1 271 ? 8.453 -3.623 16.372 1.00 70.94 271 GLY A O 1
ATOM 2111 N N . LYS A 1 272 ? 9.057 -1.836 15.161 1.00 79.00 272 LYS A N 1
ATOM 2112 C CA . LYS A 1 272 ? 8.629 -0.840 16.155 1.00 79.00 272 LYS A CA 1
ATOM 2113 C C . LYS A 1 272 ? 7.261 -0.273 15.808 1.00 79.00 272 LYS A C 1
ATOM 2115 O O . LYS A 1 272 ? 7.041 0.183 14.688 1.00 79.00 272 LYS A O 1
ATOM 2120 N N . VAL A 1 273 ? 6.390 -0.237 16.810 1.00 80.31 273 VAL A N 1
ATOM 2121 C CA . VAL A 1 273 ? 5.144 0.528 16.777 1.00 80.31 273 VAL A CA 1
ATOM 2122 C C . VAL A 1 273 ? 5.452 1.960 17.190 1.00 80.31 273 VAL A C 1
ATOM 2124 O O . VAL A 1 273 ? 6.102 2.188 18.212 1.00 80.31 273 VAL A O 1
ATOM 2127 N N . SER A 1 274 ? 4.980 2.923 16.411 1.00 76.50 274 SER A N 1
ATOM 2128 C CA . SER A 1 274 ? 5.011 4.336 16.773 1.00 76.50 274 SER A CA 1
ATOM 2129 C C . SER A 1 274 ? 3.682 5.005 16.460 1.00 76.50 274 SER A C 1
ATOM 2131 O O . SER A 1 274 ? 3.025 4.674 15.477 1.00 76.50 274 SER A O 1
ATOM 2133 N N . THR A 1 275 ? 3.319 5.983 17.280 1.00 70.19 275 THR A N 1
ATOM 2134 C CA . THR A 1 275 ? 2.256 6.947 16.990 1.00 70.19 275 THR A CA 1
ATOM 2135 C C . THR A 1 275 ? 2.914 8.289 16.651 1.00 70.19 275 THR A C 1
ATOM 2137 O O . THR A 1 275 ? 3.797 8.728 17.400 1.00 70.19 275 THR A O 1
ATOM 2140 N N . PRO A 1 276 ? 2.548 8.952 15.544 1.00 65.62 276 PRO A N 1
ATOM 2141 C CA . PRO A 1 276 ? 3.122 10.245 15.201 1.00 65.62 276 PRO A CA 1
ATOM 2142 C C . PRO A 1 276 ? 2.825 11.311 16.259 1.00 65.62 276 PRO A C 1
ATOM 2144 O O . PRO A 1 276 ? 1.793 11.313 16.928 1.00 65.62 276 PRO A O 1
ATOM 2147 N N . THR A 1 277 ? 3.747 12.260 16.399 1.00 56.22 277 THR A N 1
ATOM 2148 C CA . THR A 1 277 ? 3.643 13.351 17.372 1.00 56.22 277 THR A CA 1
ATOM 2149 C C . THR A 1 277 ? 2.457 14.270 17.054 1.00 56.22 277 THR A C 1
ATOM 2151 O O . THR A 1 277 ? 2.313 14.732 15.922 1.00 56.22 277 THR A O 1
ATOM 2154 N N . GLY A 1 278 ? 1.641 14.594 18.062 1.00 53.62 278 GLY A N 1
ATOM 2155 C CA . GLY A 1 278 ? 0.473 15.475 17.908 1.00 53.62 278 GLY A CA 1
ATOM 2156 C C . GLY A 1 278 ? -0.824 14.761 17.513 1.00 53.62 278 GLY A C 1
ATOM 2157 O O . GLY A 1 278 ? -1.824 15.431 17.266 1.00 53.62 278 GLY A O 1
ATOM 2158 N N . VAL A 1 279 ? -0.807 13.426 17.485 1.00 55.69 279 VAL A N 1
ATOM 2159 C CA . VAL A 1 279 ? -1.988 12.556 17.467 1.00 55.69 279 VAL A CA 1
ATOM 2160 C C . VAL A 1 279 ? -1.998 11.796 18.798 1.00 55.69 279 VAL A C 1
ATOM 2162 O O . VAL A 1 279 ? -0.934 11.341 19.228 1.00 55.69 279 VAL A O 1
ATOM 2165 N N . PRO A 1 280 ? -3.130 11.694 19.507 1.00 54.00 280 PRO A N 1
ATOM 2166 C CA . PRO A 1 280 ? -3.136 10.968 20.774 1.00 54.00 280 PRO A CA 1
ATOM 2167 C C . PRO A 1 280 ? -2.800 9.499 20.619 1.00 54.00 280 PRO A C 1
ATOM 2169 O O . PRO A 1 280 ? -2.950 8.918 19.548 1.00 54.00 280 PRO A O 1
ATOM 2172 N N . GLY A 1 281 ? -2.240 8.932 21.687 1.00 55.22 281 GLY A N 1
ATOM 2173 C CA . GLY A 1 281 ? -1.793 7.548 21.713 1.00 55.22 281 GLY A CA 1
ATOM 2174 C C . GLY A 1 281 ? -2.983 6.611 21.551 1.00 55.22 281 GLY A C 1
ATOM 2175 O O . GLY A 1 281 ? -3.600 6.227 22.538 1.00 55.22 281 GLY A O 1
ATOM 2176 N N . TYR A 1 282 ? -3.298 6.266 20.306 1.00 61.44 282 TYR A N 1
ATOM 2177 C CA . TYR A 1 282 ? -4.469 5.477 19.929 1.00 61.44 282 TYR A CA 1
ATOM 2178 C C . TYR A 1 282 ? -4.186 3.987 19.793 1.00 61.44 282 TYR A C 1
ATOM 2180 O O . TYR A 1 282 ? -4.981 3.262 19.208 1.00 61.44 282 TYR A O 1
ATOM 2188 N N . VAL A 1 283 ? -3.050 3.505 20.296 1.00 62.66 283 VAL A N 1
ATOM 2189 C CA . VAL A 1 283 ? -2.594 2.151 19.991 1.00 62.66 283 VAL A CA 1
ATOM 2190 C C . VAL A 1 283 ? -2.073 1.470 21.237 1.00 62.66 283 VAL A C 1
ATOM 2192 O O . VAL A 1 283 ? -1.031 1.849 21.769 1.00 62.66 283 VAL A O 1
ATOM 2195 N N . ASN A 1 284 ? -2.754 0.397 21.629 1.00 62.12 284 ASN A N 1
ATOM 2196 C CA . ASN A 1 284 ? -2.131 -0.656 22.418 1.00 62.12 284 ASN A CA 1
ATOM 2197 C C . ASN A 1 284 ? -1.629 -1.728 21.451 1.00 62.12 284 ASN A C 1
ATOM 2199 O O . ASN A 1 284 ? -2.407 -2.283 20.673 1.00 62.12 284 ASN A O 1
ATOM 2203 N N . SER A 1 285 ? -0.328 -2.015 21.480 1.00 60.78 285 SER A N 1
ATOM 2204 C CA . SER A 1 285 ? 0.240 -3.136 20.738 1.00 60.78 285 SER A CA 1
ATOM 2205 C C . SER A 1 285 ? 0.383 -4.352 21.644 1.00 60.78 285 SER A C 1
ATOM 2207 O O . SER A 1 285 ? 0.932 -4.272 22.742 1.00 60.78 285 SER A O 1
ATOM 2209 N N . THR A 1 286 ? -0.105 -5.493 21.168 1.00 67.19 286 THR A N 1
ATOM 2210 C CA . THR A 1 286 ? 0.031 -6.780 21.849 1.00 67.19 286 THR A CA 1
ATOM 2211 C C . THR A 1 286 ? 0.666 -7.773 20.878 1.00 67.19 286 THR A C 1
ATOM 2213 O O . THR A 1 286 ? 0.036 -8.128 19.877 1.00 67.19 286 THR A O 1
ATOM 2216 N N . PRO A 1 287 ? 1.910 -8.227 21.123 1.00 61.72 287 PRO A N 1
ATOM 2217 C CA . PRO A 1 287 ? 2.470 -9.362 20.399 1.00 61.72 287 PRO A CA 1
ATOM 2218 C C . PRO A 1 287 ? 1.601 -10.601 20.638 1.00 61.72 287 PRO A C 1
ATOM 2220 O O . PRO A 1 287 ? 1.312 -10.940 21.787 1.00 61.72 287 PRO A O 1
ATOM 2223 N N . LEU A 1 288 ? 1.191 -11.291 19.576 1.00 64.19 288 LEU A N 1
ATOM 2224 C CA . LEU A 1 288 ? 0.455 -12.547 19.686 1.00 64.19 288 LEU A CA 1
ATOM 2225 C C . LEU A 1 288 ? 1.445 -13.706 19.501 1.00 64.19 288 LEU A C 1
ATOM 2227 O O . LEU A 1 288 ? 2.026 -13.910 18.437 1.00 64.19 288 LEU A O 1
ATOM 2231 N N . ALA A 1 289 ? 1.690 -14.449 20.583 1.00 51.34 289 ALA A N 1
ATOM 2232 C CA . ALA A 1 289 ? 2.787 -15.417 20.670 1.00 51.34 289 ALA A CA 1
ATOM 2233 C C . ALA A 1 289 ? 2.625 -16.672 19.783 1.00 51.34 289 ALA A C 1
ATOM 2235 O O . ALA A 1 289 ? 3.596 -17.401 19.596 1.00 51.34 289 ALA A O 1
ATOM 2236 N N . ALA A 1 290 ? 1.430 -16.948 19.249 1.00 51.91 290 ALA A N 1
ATOM 2237 C CA . ALA A 1 290 ? 1.123 -18.230 18.608 1.00 51.91 290 ALA A CA 1
ATOM 2238 C C . ALA A 1 290 ? 1.516 -18.309 17.119 1.00 51.91 290 ALA A C 1
ATOM 2240 O O . ALA A 1 290 ? 1.826 -19.391 16.629 1.00 51.91 290 ALA A O 1
ATOM 2241 N N . ASP A 1 291 ? 1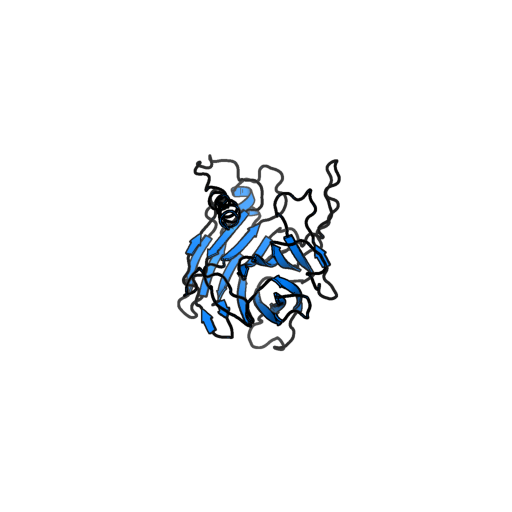.538 -17.184 16.403 1.00 57.75 291 ASP A N 1
ATOM 2242 C CA . ASP A 1 291 ? 1.697 -17.134 14.941 1.00 57.75 291 ASP A CA 1
ATOM 2243 C C . ASP A 1 291 ? 2.662 -16.036 14.472 1.00 57.75 291 ASP A C 1
ATOM 2245 O O . ASP A 1 291 ? 2.751 -15.738 13.281 1.00 57.75 291 ASP A O 1
ATOM 2249 N N . ARG A 1 292 ? 3.426 -15.459 15.412 1.00 69.06 292 ARG A N 1
ATOM 2250 C CA . ARG A 1 292 ? 4.310 -14.316 15.156 1.00 69.06 292 ARG A CA 1
ATOM 2251 C C . ARG A 1 292 ? 3.537 -13.165 14.502 1.00 69.06 292 ARG A C 1
ATOM 2253 O O . ARG A 1 292 ? 4.034 -12.553 13.564 1.00 69.06 292 ARG A O 1
ATOM 2260 N N . THR A 1 293 ? 2.320 -12.893 14.965 1.00 79.12 293 THR A N 1
ATOM 2261 C CA . THR A 1 293 ? 1.552 -11.717 14.549 1.00 79.12 293 THR A CA 1
ATOM 2262 C C . THR A 1 293 ? 1.608 -10.624 15.609 1.00 79.12 293 THR A C 1
ATOM 2264 O O . THR A 1 293 ? 1.924 -10.857 16.781 1.00 79.12 293 THR A O 1
ATOM 2267 N N . VAL A 1 294 ? 1.304 -9.397 15.196 1.00 79.88 294 VAL A N 1
ATOM 2268 C CA . VAL A 1 294 ? 1.143 -8.262 16.110 1.00 79.88 294 VAL A CA 1
ATOM 2269 C C . VAL A 1 294 ? -0.270 -7.734 15.972 1.00 79.88 294 VAL A C 1
ATOM 2271 O O . VAL A 1 294 ? -0.694 -7.386 14.872 1.00 79.88 294 VAL A O 1
ATOM 2274 N N . ARG A 1 295 ? -0.987 -7.652 17.094 1.00 82.81 295 ARG A N 1
ATOM 2275 C CA . ARG A 1 295 ? -2.288 -6.993 17.171 1.00 82.81 295 ARG A CA 1
ATOM 2276 C C . ARG A 1 295 ? -2.109 -5.558 17.645 1.00 82.81 295 ARG A C 1
ATOM 2278 O O . ARG A 1 295 ? -1.411 -5.301 18.625 1.00 82.81 295 ARG A O 1
ATOM 2285 N N . LEU A 1 296 ? -2.757 -4.641 16.946 1.00 79.31 296 LEU A N 1
ATOM 2286 C CA . LEU A 1 296 ? -2.793 -3.214 17.221 1.00 79.31 296 LEU A CA 1
ATOM 2287 C C . LEU A 1 296 ? -4.249 -2.852 17.494 1.00 79.31 296 LEU A C 1
ATOM 2289 O O . LEU A 1 296 ? -5.055 -2.791 16.565 1.00 79.31 296 LEU A O 1
ATOM 2293 N N . ASP A 1 297 ? -4.603 -2.661 18.760 1.00 77.88 297 ASP A N 1
ATOM 2294 C CA . ASP A 1 297 ? -5.936 -2.192 19.122 1.00 77.88 297 ASP A CA 1
ATOM 2295 C C . ASP A 1 297 ? -5.974 -0.675 18.933 1.00 77.88 297 ASP A C 1
ATOM 2297 O O . ASP A 1 297 ? -5.296 0.064 19.650 1.00 77.88 297 ASP A O 1
ATOM 2301 N N . LEU A 1 298 ? -6.747 -0.233 17.939 1.00 71.94 298 LEU A N 1
ATOM 2302 C CA . LEU A 1 298 ? -6.994 1.172 17.648 1.00 71.94 298 LEU A CA 1
ATOM 2303 C C . LEU A 1 298 ? -8.062 1.657 18.634 1.00 71.94 298 LEU A C 1
ATOM 2305 O O . LEU A 1 298 ? -9.256 1.365 18.484 1.00 71.94 298 LEU A O 1
ATOM 2309 N N . LEU A 1 299 ? -7.600 2.302 19.702 1.00 61.56 299 LEU A N 1
ATOM 2310 C CA . LEU A 1 299 ? -8.447 2.861 20.746 1.00 61.56 299 LEU A CA 1
ATOM 2311 C C . LEU A 1 299 ? -9.180 4.112 20.226 1.00 61.56 299 LEU A C 1
ATOM 2313 O O . LEU A 1 299 ? -8.662 4.784 19.336 1.00 61.56 299 LEU A O 1
ATOM 2317 N N . PRO A 1 300 ? -10.383 4.399 20.748 1.00 54.88 300 PRO A N 1
ATOM 2318 C CA . PRO A 1 300 ? -11.093 5.645 20.488 1.00 54.88 300 PRO A CA 1
ATOM 2319 C C . PRO A 1 300 ? -10.393 6.846 21.128 1.00 54.88 300 PRO A C 1
ATOM 2321 O O . PRO A 1 300 ? -9.788 6.674 22.214 1.00 54.88 300 PRO A O 1
#

Foldseek 3Di:
DDDDDDPVVPVVVPPPPPPPPDPPPQPPDADDPFFFDWDKFWLKKQWFFADDDQQFFAFFQKWKWKKFKDDKDAQVQQKWWFSKWFDKVNKTKTKTKTQWDWPQADDPPPDDGPIGTPGIWIKIKIADAQDCVQWFEPPQKDWHANDPRNVPPHGMIMIIHDDPDTGAMKMKMWGWDADDPPAAFTKTWIWMDGDPDPPPDDPPDIDTSTIGTDHDNDPTIHTGRIMITTMIRGDGDPTDDHPVNVQVSDTWMKMKTAFIDGPNDGRASPTDMDGRPRDPNQWDWDQDPPHSMIMTTRHD

Mean predicted aligned error: 11.58 Å

Organism: NCBI:txid80876

Nearest PDB structures (foldseek):
  2f41-assembly2_C  TM=4.883E-01  e=6.152E+00  Bacillus subtilis
  2c1q-assembly1_A  TM=2.381E-01  e=2.708E+00  Gallus gallus
  1lel-assembly1_A-2  TM=2.657E-01  e=6.816E+00  Gallus gallus

pLDDT: mean 75.38, std 21.67, range [24.19, 98.62]